Protein AF-J3P280-F1 (afdb_monomer_lite)

Foldseek 3Di:
DDDDDDDDDDDDDDDDDDDDDDPDDDDDDDDDDPPDDPPDVPVLVVLVPPDPDDPDDDDDDDDDDDDDDDDDDDDPPPPPPPDPPPQPPVFAQQVVFWDDWFQDCDPPPSHASQKTWTFGQAPPDRTDIEIDGQQCQWADDQQEIGRNHHDNVSFWHDWDQPPSFKIWTWGAGPVRDTDIYIDGNRRAWHDDRNYIDGD

Radius of gyration: 27.68 Å; chains: 1; bounding box: 97×46×65 Å

pLDDT: mean 72.49, std 23.25, range [33.44, 98.31]

Secondary structure (DSSP, 8-state):
--------------------------PPPPPPPP------TTTTSGGG-----------------PPP-----------PPPP-----TT--BGGGTEEEEEEE--STT--SS-EEEEEE--SSSS-EEEEEEGGGT-EEETTEEETT---GGGTEEEEEEETTTEEEEEEE-TTS-EEEEEEEGGGTEEEETTEEEE-

InterPro domains:
  IPR011058 Cyanovirin-N [PF08881] (97-197)
  IPR011058 Cyanovirin-N [SM01111] (93-198)
  IPR036673 Cyanovirin-N superfamily [G3DSA:2.30.60.10] (91-199)
  IPR036673 Cyanovirin-N superfamily [SSF51322] (93-197)

Organism: Gaeumannomyces tritici (strain R3-111a-1) (NCBI:txid644352)

Structure (mmCIF, N/CA/C/O backbone):
data_AF-J3P280-F1
#
_entry.id   AF-J3P280-F1
#
loop_
_atom_site.group_PDB
_atom_site.id
_atom_site.type_symbol
_atom_site.label_atom_id
_atom_site.label_alt_id
_atom_site.label_comp_id
_atom_site.label_asym_id
_atom_site.label_entity_id
_atom_site.label_seq_id
_atom_site.pdbx_PDB_ins_code
_atom_site.Cartn_x
_atom_site.Cartn_y
_atom_site.Cartn_z
_atom_site.occupancy
_atom_site.B_iso_or_equiv
_atom_site.auth_seq_id
_atom_site.auth_comp_id
_atom_site.auth_asym_id
_atom_site.auth_atom_id
_atom_site.pdbx_PDB_model_num
ATOM 1 N N . MET A 1 1 ? 50.819 -27.420 -31.777 1.00 47.22 1 MET A N 1
ATOM 2 C CA . MET A 1 1 ? 51.621 -27.932 -30.645 1.00 47.22 1 MET A CA 1
ATOM 3 C C . MET A 1 1 ? 52.292 -26.769 -29.927 1.00 47.22 1 MET A C 1
ATOM 5 O O . MET A 1 1 ? 53.358 -26.365 -30.358 1.00 47.22 1 MET A O 1
ATOM 9 N N . THR A 1 2 ? 51.684 -26.217 -28.875 1.00 49.69 2 THR A N 1
ATOM 10 C CA . THR A 1 2 ? 52.387 -25.743 -27.660 1.00 49.69 2 THR A CA 1
ATOM 11 C C . THR A 1 2 ? 51.339 -25.322 -26.637 1.00 49.69 2 THR A C 1
ATOM 13 O O . THR A 1 2 ? 50.515 -24.451 -26.888 1.00 49.69 2 THR A O 1
ATOM 16 N N . ALA A 1 3 ? 51.336 -26.026 -25.511 1.00 49.53 3 ALA A N 1
ATOM 17 C CA . ALA A 1 3 ? 50.497 -25.769 -24.357 1.00 49.53 3 ALA A CA 1
ATOM 18 C C . ALA A 1 3 ? 51.265 -24.873 -23.383 1.00 49.53 3 ALA A C 1
ATOM 20 O O . ALA A 1 3 ? 52.438 -25.139 -23.132 1.00 49.53 3 ALA A O 1
ATOM 21 N N . LEU A 1 4 ? 50.602 -23.887 -22.779 1.00 50.69 4 LEU A N 1
ATOM 22 C CA . LEU A 1 4 ? 51.084 -23.264 -21.549 1.00 50.69 4 LEU A CA 1
ATOM 23 C C . LEU A 1 4 ? 49.969 -23.341 -20.500 1.00 50.69 4 LEU A C 1
ATOM 25 O O . LEU A 1 4 ? 48.995 -22.594 -20.532 1.00 50.69 4 LEU A O 1
ATOM 29 N N . LYS A 1 5 ? 50.107 -24.313 -19.594 1.00 53.09 5 LYS A N 1
ATOM 30 C CA . LYS A 1 5 ? 49.377 -24.388 -18.326 1.00 53.09 5 LYS A CA 1
ATOM 31 C C . LYS A 1 5 ? 50.039 -23.409 -17.358 1.00 53.09 5 LYS A C 1
ATOM 33 O O . LYS A 1 5 ? 51.218 -23.575 -17.061 1.00 53.09 5 LYS A O 1
ATOM 38 N N . ALA A 1 6 ? 49.286 -22.445 -16.841 1.00 58.88 6 ALA A N 1
ATOM 39 C CA . ALA A 1 6 ? 49.696 -21.652 -15.689 1.00 58.88 6 ALA A CA 1
ATOM 40 C C . ALA A 1 6 ? 48.893 -22.108 -14.466 1.00 58.88 6 ALA A C 1
ATOM 42 O O . ALA A 1 6 ? 47.711 -21.814 -14.314 1.00 58.88 6 ALA A O 1
ATOM 43 N N . THR A 1 7 ? 49.562 -22.892 -13.631 1.00 52.72 7 THR A N 1
ATOM 44 C CA . THR A 1 7 ? 49.144 -23.310 -12.296 1.00 52.72 7 THR A CA 1
ATOM 45 C C . THR A 1 7 ? 49.508 -22.185 -11.327 1.00 52.72 7 THR A C 1
ATOM 47 O O . THR A 1 7 ? 50.684 -21.840 -11.238 1.00 52.72 7 THR A O 1
ATOM 50 N N . VAL A 1 8 ? 48.554 -21.630 -10.576 1.00 54.50 8 VAL A N 1
ATOM 51 C CA . VAL A 1 8 ? 48.863 -20.772 -9.418 1.00 54.50 8 VAL A CA 1
ATOM 52 C C . VAL A 1 8 ? 48.293 -21.429 -8.170 1.00 54.50 8 VAL A C 1
ATOM 54 O O . VAL A 1 8 ? 47.111 -21.753 -8.092 1.00 54.50 8 VAL A O 1
ATOM 57 N N . HIS A 1 9 ? 49.215 -21.704 -7.254 1.00 45.88 9 HIS A N 1
ATOM 58 C CA . HIS A 1 9 ? 49.031 -22.393 -5.988 1.00 45.88 9 HIS A CA 1
ATOM 59 C C . HIS A 1 9 ? 48.321 -21.525 -4.944 1.00 45.88 9 HIS A C 1
ATOM 61 O O . HIS A 1 9 ? 48.397 -20.300 -4.950 1.00 45.88 9 HIS A O 1
ATOM 67 N N . ALA A 1 10 ? 47.670 -22.240 -4.030 1.00 53.41 10 ALA A N 1
ATOM 68 C CA . ALA A 1 10 ? 46.956 -21.781 -2.853 1.00 53.41 10 ALA A CA 1
ATOM 69 C C . ALA A 1 10 ? 47.816 -20.996 -1.850 1.00 53.41 10 ALA A C 1
ATOM 71 O O . ALA A 1 10 ? 48.980 -21.328 -1.647 1.00 53.41 10 ALA A O 1
ATOM 72 N N . LEU A 1 11 ? 47.178 -20.079 -1.113 1.00 44.56 11 LEU A N 1
ATOM 73 C CA . LEU A 1 11 ? 47.394 -19.915 0.329 1.00 44.56 11 LEU A CA 1
ATOM 74 C C . LEU A 1 11 ? 46.236 -19.093 0.925 1.00 44.56 11 LEU A C 1
ATOM 76 O O . LEU A 1 11 ? 46.185 -17.878 0.769 1.00 44.56 11 LEU A O 1
ATOM 80 N N . ALA A 1 12 ? 45.290 -19.749 1.598 1.00 53.34 12 ALA A N 1
ATOM 81 C CA . ALA A 1 12 ? 44.308 -19.076 2.447 1.00 53.34 12 ALA A CA 1
ATOM 82 C C . ALA A 1 12 ? 44.566 -19.509 3.893 1.00 53.34 12 ALA A C 1
ATOM 84 O O . ALA A 1 12 ? 44.264 -20.633 4.289 1.00 53.34 12 ALA A O 1
ATOM 85 N N . LEU A 1 13 ? 45.206 -18.620 4.650 1.00 54.75 13 LEU A N 1
ATOM 86 C CA . LEU A 1 13 ? 45.506 -18.789 6.065 1.00 54.75 13 LEU A CA 1
ATOM 87 C C . LEU A 1 13 ? 44.234 -18.460 6.865 1.00 54.75 13 LEU A C 1
ATOM 89 O O . LEU A 1 13 ? 43.822 -17.304 6.931 1.00 54.75 13 LEU A O 1
ATOM 93 N N . ALA A 1 14 ? 43.591 -19.470 7.450 1.00 51.25 14 ALA A N 1
ATOM 94 C CA . ALA A 1 14 ? 42.470 -19.276 8.365 1.00 51.25 14 ALA A CA 1
ATOM 95 C C . ALA A 1 14 ? 43.005 -19.051 9.788 1.00 51.25 14 ALA A C 1
ATOM 97 O O . ALA A 1 14 ? 43.441 -19.988 10.455 1.00 51.25 14 ALA A O 1
ATOM 98 N N . LEU A 1 15 ? 42.982 -17.802 10.254 1.00 55.19 15 LEU A N 1
ATOM 99 C CA . LEU A 1 15 ? 43.191 -17.455 11.661 1.00 55.19 15 LEU A CA 1
ATOM 100 C C . LEU A 1 15 ? 41.849 -17.567 12.391 1.00 55.19 15 LEU A C 1
ATOM 102 O O . LEU A 1 15 ? 41.013 -16.669 12.320 1.00 55.19 15 LEU A O 1
ATOM 106 N N . ALA A 1 16 ? 41.640 -18.685 13.083 1.00 49.78 16 ALA A N 1
ATOM 107 C CA . ALA A 1 16 ? 40.563 -18.835 14.051 1.00 49.78 16 ALA A CA 1
ATOM 108 C C . ALA A 1 16 ? 41.002 -18.202 15.379 1.00 49.78 16 ALA A C 1
ATOM 110 O O . ALA A 1 16 ? 41.727 -18.816 16.161 1.00 49.78 16 ALA A O 1
ATOM 111 N N . THR A 1 17 ? 40.589 -16.962 15.631 1.00 59.38 17 THR A N 1
ATOM 112 C CA . THR A 1 17 ? 40.714 -16.335 16.949 1.00 59.38 17 THR A CA 1
ATOM 113 C C . THR A 1 17 ? 39.460 -16.641 17.766 1.00 59.38 17 THR A C 1
ATOM 115 O O . THR A 1 17 ? 38.358 -16.183 17.476 1.00 59.38 17 THR A O 1
ATOM 118 N N . THR A 1 18 ? 39.624 -17.459 18.801 1.00 59.88 18 THR A N 1
ATOM 119 C CA . THR A 1 18 ? 38.599 -17.715 19.816 1.00 59.88 18 THR A CA 1
ATOM 120 C C . THR A 1 18 ? 38.477 -16.493 20.724 1.00 59.88 18 THR A C 1
ATOM 122 O O . THR A 1 18 ? 39.377 -16.218 21.519 1.00 59.88 18 THR A O 1
ATOM 125 N N . ILE A 1 19 ? 37.377 -15.752 20.603 1.00 67.38 19 ILE A N 1
ATOM 126 C CA . ILE A 1 19 ? 37.033 -14.646 21.504 1.00 67.38 19 ILE A CA 1
ATOM 127 C C . ILE A 1 19 ? 36.281 -15.231 22.713 1.00 67.38 19 ILE A C 1
ATOM 129 O O . ILE A 1 19 ? 35.286 -15.929 22.511 1.00 67.38 19 ILE A O 1
ATOM 133 N N . PRO A 1 20 ? 36.712 -14.974 23.961 1.00 55.25 20 PRO A N 1
ATOM 134 C CA . PRO A 1 20 ? 35.949 -15.362 25.141 1.00 55.25 20 PRO A CA 1
ATOM 135 C C . PRO A 1 20 ? 34.682 -14.502 25.268 1.00 55.25 20 PRO A C 1
ATOM 137 O O . PRO A 1 20 ? 34.747 -13.274 25.316 1.00 55.25 20 PRO A O 1
ATOM 140 N N . SER A 1 21 ? 33.525 -15.163 25.335 1.00 54.97 21 SER A N 1
ATOM 141 C CA . SER A 1 21 ? 32.229 -14.543 25.621 1.00 54.97 21 SER A CA 1
ATOM 142 C C . SER A 1 21 ? 32.221 -13.937 27.024 1.00 54.97 21 SER A C 1
ATOM 144 O O . SER A 1 21 ? 32.209 -14.658 28.021 1.00 54.97 21 SER A O 1
ATOM 146 N N . ALA A 1 22 ? 32.193 -12.608 27.106 1.00 54.25 22 ALA A N 1
ATOM 147 C CA . ALA A 1 22 ? 31.859 -11.899 28.331 1.00 54.25 22 ALA A CA 1
ATOM 148 C C . ALA A 1 22 ? 30.337 -11.936 28.533 1.00 54.25 22 ALA A C 1
ATOM 150 O O . ALA A 1 22 ? 29.575 -11.344 27.767 1.00 54.25 22 ALA A O 1
ATOM 151 N N . THR A 1 23 ? 29.891 -12.641 29.569 1.00 54.97 23 THR A N 1
ATOM 152 C CA . THR A 1 23 ? 28.495 -12.666 30.010 1.00 54.97 23 THR A CA 1
ATOM 153 C C . THR A 1 23 ? 28.159 -11.330 30.679 1.00 54.97 23 THR A C 1
ATOM 155 O O . THR A 1 23 ? 28.359 -11.151 31.878 1.00 54.97 23 THR A O 1
ATOM 158 N N . LEU A 1 24 ? 27.680 -10.362 29.897 1.00 53.75 24 LEU A N 1
ATOM 159 C CA . LEU A 1 24 ? 27.071 -9.135 30.410 1.00 53.75 24 LEU A CA 1
ATOM 160 C C . LEU A 1 24 ? 25.668 -9.464 30.935 1.00 53.75 24 LEU A C 1
ATOM 162 O O . LEU A 1 24 ? 24.766 -9.797 30.168 1.00 53.75 24 LEU A O 1
ATOM 166 N N . GLY A 1 25 ? 25.493 -9.384 32.254 1.00 51.09 25 GLY A N 1
ATOM 167 C CA . GLY A 1 25 ? 24.183 -9.430 32.894 1.00 51.09 25 GLY A CA 1
ATOM 168 C C . GLY A 1 25 ? 23.383 -8.180 32.536 1.00 51.09 25 GLY A C 1
ATOM 169 O O . GLY A 1 25 ? 23.630 -7.105 33.076 1.00 51.09 25 GLY A O 1
ATOM 170 N N . PHE A 1 26 ? 22.426 -8.319 31.621 1.00 47.28 26 PHE A N 1
ATOM 171 C CA . PHE A 1 26 ? 21.431 -7.287 31.357 1.00 47.28 26 PHE A CA 1
ATOM 172 C C . PHE A 1 26 ? 20.378 -7.316 32.466 1.00 47.28 26 PHE A C 1
ATOM 174 O O . PHE A 1 26 ? 19.620 -8.275 32.601 1.00 47.28 26 PHE A O 1
ATOM 181 N N . ALA A 1 27 ? 20.335 -6.250 33.265 1.00 55.97 27 ALA A N 1
ATOM 182 C CA . ALA A 1 27 ? 19.174 -5.945 34.085 1.00 55.97 27 ALA A CA 1
ATOM 183 C C . ALA A 1 27 ? 17.962 -5.736 33.163 1.00 55.97 27 ALA A C 1
ATOM 185 O O . ALA A 1 27 ? 18.058 -5.037 32.152 1.00 55.97 27 ALA A O 1
ATOM 186 N N . ALA A 1 28 ? 16.836 -6.363 33.503 1.00 58.38 28 ALA A N 1
ATOM 187 C CA . ALA A 1 28 ? 15.593 -6.228 32.758 1.00 58.38 28 ALA A CA 1
ATOM 188 C C . ALA A 1 28 ? 15.180 -4.743 32.677 1.00 58.38 28 ALA A C 1
ATOM 190 O O . ALA A 1 28 ? 15.187 -4.057 33.705 1.00 58.38 28 ALA A O 1
ATOM 191 N N . PRO A 1 29 ? 14.818 -4.224 31.490 1.00 54.22 29 PRO A N 1
ATOM 192 C CA . PRO A 1 29 ? 14.277 -2.880 31.381 1.00 54.22 29 PRO A CA 1
ATOM 193 C C . PRO A 1 29 ? 12.977 -2.798 32.188 1.00 54.22 29 PRO A C 1
ATOM 195 O O . PRO A 1 29 ? 12.099 -3.653 32.064 1.00 54.22 29 PRO A O 1
ATOM 198 N N . LYS A 1 30 ? 12.862 -1.762 33.027 1.00 58.38 30 LYS A N 1
ATOM 199 C CA . LYS A 1 30 ? 11.589 -1.366 33.637 1.00 58.38 30 LYS A CA 1
ATOM 200 C C . LYS A 1 30 ? 10.560 -1.226 32.512 1.00 58.38 30 LYS A C 1
ATOM 202 O O . LYS A 1 30 ? 10.819 -0.526 31.534 1.00 58.38 30 LYS A O 1
ATOM 207 N N . GLY A 1 31 ? 9.437 -1.929 32.646 1.00 60.22 31 GLY A N 1
ATOM 208 C CA . GLY A 1 31 ? 8.339 -1.855 31.689 1.00 60.22 31 GLY A CA 1
ATOM 209 C C . GLY A 1 31 ? 7.848 -0.412 31.522 1.00 60.22 31 GLY A C 1
ATOM 210 O O . GLY A 1 31 ? 7.981 0.380 32.459 1.00 60.22 31 GLY A O 1
ATOM 211 N N . PRO A 1 32 ? 7.314 -0.058 30.341 1.00 58.38 32 PRO A N 1
ATOM 212 C CA . PRO A 1 32 ? 6.735 1.258 30.117 1.00 58.38 32 PRO A CA 1
ATOM 213 C C . PRO A 1 32 ? 5.624 1.499 31.140 1.00 58.38 32 PRO A C 1
ATOM 215 O O . PRO A 1 32 ? 4.766 0.638 31.350 1.00 58.38 32 PRO A O 1
ATOM 218 N N . GLU A 1 33 ? 5.665 2.658 31.795 1.00 59.53 33 GLU A N 1
ATOM 219 C CA . GLU A 1 33 ? 4.564 3.089 32.646 1.00 59.53 33 GLU A CA 1
ATOM 220 C C . GLU A 1 33 ? 3.283 3.199 31.805 1.00 59.53 33 GLU A C 1
ATOM 222 O O . GLU A 1 33 ? 3.354 3.556 30.622 1.00 59.53 33 GLU A O 1
ATOM 227 N N . PRO A 1 34 ? 2.118 2.841 32.374 1.00 54.69 34 PRO A N 1
ATOM 228 C CA . PRO A 1 34 ? 0.851 2.922 31.669 1.00 54.69 34 PRO A CA 1
ATOM 229 C C . PRO A 1 34 ? 0.654 4.349 31.161 1.00 54.69 34 PRO A C 1
ATOM 231 O O . PRO A 1 34 ? 0.621 5.299 31.939 1.00 54.69 34 PRO A O 1
ATOM 234 N N . ILE A 1 35 ? 0.541 4.485 29.840 1.00 49.03 35 ILE A N 1
ATOM 235 C CA . ILE A 1 35 ? 0.180 5.744 29.199 1.00 49.03 35 ILE A CA 1
ATOM 236 C C . ILE A 1 35 ? -1.230 6.067 29.677 1.00 49.03 35 ILE A C 1
ATOM 238 O O . ILE A 1 35 ? -2.206 5.437 29.266 1.00 49.03 35 ILE A O 1
ATOM 242 N N . GLU A 1 36 ? -1.314 7.020 30.597 1.00 45.66 36 GLU A N 1
ATOM 243 C CA . GLU A 1 36 ? -2.565 7.588 31.049 1.00 45.66 36 GLU A CA 1
ATOM 244 C C . GLU A 1 36 ? -3.284 8.150 29.818 1.00 45.66 36 GLU A C 1
ATOM 246 O O . GLU A 1 36 ? -2.776 8.993 29.076 1.00 45.66 36 GLU A O 1
ATOM 251 N N . SER A 1 37 ? -4.439 7.556 29.541 1.00 50.03 37 SER A N 1
ATOM 252 C CA . SER A 1 37 ? -5.273 7.800 28.376 1.00 50.03 37 SER A CA 1
ATOM 253 C C . SER A 1 37 ? -5.689 9.275 28.306 1.00 50.03 37 SER A C 1
ATOM 255 O O . SER A 1 37 ? -6.716 9.669 28.855 1.00 50.03 37 SER A O 1
ATOM 257 N N . LEU A 1 38 ? -4.937 10.083 27.554 1.00 44.09 38 LEU A N 1
ATOM 258 C CA . LEU A 1 38 ? -5.300 11.443 27.131 1.00 44.09 38 LEU A CA 1
ATOM 259 C C . LEU A 1 38 ? -6.378 11.438 26.024 1.00 44.09 38 LEU A C 1
ATOM 261 O O . LEU A 1 38 ? -6.357 12.258 25.104 1.00 44.09 38 LEU A O 1
ATOM 265 N N . LEU A 1 39 ? -7.344 10.519 26.103 1.00 43.59 39 LEU A N 1
ATOM 266 C CA . LEU A 1 39 ? -8.571 10.573 25.313 1.00 43.59 39 LEU A CA 1
ATOM 267 C C . LEU A 1 39 ? -9.427 11.726 25.846 1.00 43.59 39 LEU A C 1
ATOM 269 O O . LEU A 1 39 ? -10.254 11.564 26.741 1.00 43.59 39 LEU A O 1
ATOM 273 N N . ARG A 1 40 ? -9.214 12.917 25.280 1.00 48.16 40 ARG A N 1
ATOM 274 C CA . ARG A 1 40 ? -10.194 14.000 25.357 1.00 48.16 40 ARG A CA 1
ATOM 275 C C . ARG A 1 40 ? -11.497 13.516 24.695 1.00 48.16 40 ARG A C 1
ATOM 277 O O . ARG A 1 40 ? -11.452 13.103 23.536 1.00 48.16 40 ARG A O 1
ATOM 284 N N . PRO A 1 41 ? -12.653 13.599 25.373 1.00 44.16 41 PRO A N 1
ATOM 285 C CA . PRO A 1 41 ? -13.938 13.121 24.852 1.00 44.16 41 PRO A CA 1
ATOM 286 C C . PRO A 1 41 ? -14.506 13.921 23.661 1.00 44.16 41 PRO A C 1
ATOM 288 O O . PRO A 1 41 ? -15.593 13.611 23.186 1.00 44.16 41 PRO A O 1
ATOM 291 N N . GLU A 1 42 ? -13.789 14.910 23.122 1.00 43.25 42 GLU A N 1
ATOM 292 C CA . GLU A 1 42 ? -14.278 15.739 22.009 1.00 43.25 42 GLU A CA 1
ATOM 293 C C . GLU A 1 42 ? -14.096 15.096 20.620 1.00 43.25 42 GLU A C 1
ATOM 295 O O . GLU A 1 42 ? -14.790 15.475 19.681 1.00 43.25 42 GLU A O 1
ATOM 300 N N . ALA A 1 43 ? -13.245 14.071 20.470 1.00 43.03 43 ALA A N 1
ATOM 301 C CA . ALA A 1 43 ? -13.018 13.422 19.169 1.00 43.03 43 ALA A CA 1
ATOM 302 C C . ALA A 1 43 ? -14.138 12.443 18.746 1.00 43.03 43 ALA A C 1
ATOM 304 O O . ALA A 1 43 ? -14.260 12.120 17.568 1.00 43.03 43 ALA A O 1
ATOM 305 N N . ALA A 1 44 ? -14.985 11.990 19.678 1.00 44.44 44 ALA A N 1
ATOM 306 C CA . ALA A 1 44 ? -16.067 11.043 19.384 1.00 44.44 44 ALA A CA 1
ATOM 307 C C . ALA A 1 44 ? -17.328 11.708 18.793 1.00 44.44 44 ALA A C 1
ATOM 309 O O . ALA A 1 44 ? -18.194 11.017 18.257 1.00 44.44 44 ALA A O 1
ATOM 310 N N . ALA A 1 45 ? -17.445 13.039 18.869 1.00 41.56 45 ALA A N 1
ATOM 311 C CA . ALA A 1 45 ? -18.613 13.761 18.362 1.00 41.56 45 ALA A CA 1
ATOM 312 C C . ALA A 1 45 ? -18.530 14.066 16.852 1.00 41.56 45 ALA A C 1
ATOM 314 O O . ALA A 1 45 ? -19.564 14.132 16.195 1.00 41.56 45 ALA A O 1
ATOM 315 N N . ALA A 1 46 ? -17.326 14.169 16.276 1.00 41.25 46 ALA A N 1
ATOM 316 C CA . ALA A 1 46 ? -17.146 14.543 14.867 1.00 41.25 46 ALA A CA 1
ATOM 317 C C . ALA A 1 46 ? -17.377 13.388 13.869 1.00 41.25 46 ALA A C 1
ATOM 319 O O . ALA A 1 46 ? -17.678 13.630 12.704 1.00 41.25 46 ALA A O 1
ATOM 320 N N . ALA A 1 47 ? -17.309 12.125 14.308 1.00 42.97 47 ALA A N 1
ATOM 321 C CA . ALA A 1 47 ? -17.529 10.966 13.433 1.00 42.97 47 ALA A CA 1
ATOM 322 C C . ALA A 1 47 ? -19.014 10.708 13.099 1.00 42.97 47 ALA A C 1
ATOM 324 O O . ALA A 1 47 ? -19.320 9.860 12.264 1.00 42.97 47 ALA A O 1
ATOM 325 N N . ARG A 1 48 ? -19.953 11.425 13.735 1.00 42.38 48 ARG A N 1
ATOM 326 C CA . ARG A 1 48 ? -21.396 11.312 13.447 1.00 42.38 48 ARG A CA 1
ATOM 327 C C . ARG A 1 48 ? -21.912 12.335 12.432 1.00 42.38 48 ARG A C 1
ATOM 329 O O . ARG A 1 48 ? -23.058 12.217 12.015 1.00 42.38 48 ARG A O 1
ATOM 336 N N . GLU A 1 49 ? -21.075 13.277 12.003 1.00 36.06 49 GLU A N 1
ATOM 337 C CA . GLU A 1 49 ? -21.434 14.350 11.062 1.00 36.06 49 GLU A CA 1
ATOM 338 C C . GLU A 1 49 ? -20.634 14.307 9.748 1.00 36.06 49 GLU A C 1
ATOM 340 O O . GLU A 1 49 ? -20.581 15.292 9.016 1.00 36.06 49 GLU A O 1
ATOM 345 N N . TYR A 1 50 ? -20.053 13.160 9.377 1.00 36.69 50 TYR A N 1
ATOM 346 C CA . TYR A 1 50 ? -19.632 12.966 7.987 1.00 36.69 50 TYR A CA 1
ATOM 347 C C . TYR A 1 50 ? -20.857 12.618 7.135 1.00 36.69 50 TYR A C 1
ATOM 349 O O . TYR A 1 50 ? -21.187 11.455 6.900 1.00 36.69 50 TYR A O 1
ATOM 357 N N . HIS A 1 51 ? -21.576 13.656 6.710 1.00 37.88 51 HIS A N 1
ATOM 358 C CA . HIS A 1 51 ? -22.510 13.552 5.601 1.00 37.88 51 HIS A CA 1
ATOM 359 C C . HIS A 1 51 ? -21.707 13.586 4.296 1.00 37.88 51 HIS A C 1
ATOM 361 O O . HIS A 1 51 ? -21.109 14.623 3.998 1.00 37.88 51 HIS A O 1
ATOM 367 N N . PRO A 1 52 ? -21.673 12.497 3.504 1.00 40.44 52 PRO A N 1
ATOM 368 C CA . PRO A 1 52 ? -21.138 12.578 2.154 1.00 40.44 52 PRO A CA 1
ATOM 369 C C . PRO A 1 52 ? -21.930 13.652 1.408 1.00 40.44 52 PRO A C 1
ATOM 371 O O . PRO A 1 52 ? -23.161 13.677 1.480 1.00 40.44 52 PRO A O 1
ATOM 374 N N . GLY A 1 53 ? -21.210 14.566 0.754 1.00 33.44 53 GLY A N 1
ATOM 375 C CA . GLY A 1 53 ? -21.776 15.649 -0.038 1.00 33.44 53 GLY A CA 1
ATOM 376 C C . GLY A 1 53 ? -22.843 15.110 -0.981 1.00 33.44 53 GLY A C 1
ATOM 377 O O . GLY A 1 53 ? -22.553 14.453 -1.975 1.00 33.44 53 GLY A O 1
ATOM 378 N N . HIS A 1 54 ? -24.093 15.360 -0.612 1.00 35.91 54 HIS A N 1
ATOM 379 C CA . HIS A 1 54 ? -25.265 15.041 -1.397 1.00 35.91 54 HIS A CA 1
ATOM 380 C C . HIS A 1 54 ? -25.400 16.154 -2.437 1.00 35.91 54 HIS A C 1
ATOM 382 O O . HIS A 1 54 ? -25.826 17.266 -2.115 1.00 35.91 54 HIS A O 1
ATOM 388 N N . ASP A 1 55 ? -25.024 15.868 -3.682 1.00 42.03 55 ASP A N 1
ATOM 389 C CA . ASP A 1 55 ? -25.362 16.736 -4.802 1.00 42.03 55 ASP A CA 1
ATOM 390 C C . ASP A 1 55 ? -26.890 16.797 -4.938 1.00 42.03 55 ASP A C 1
ATOM 392 O O . ASP A 1 55 ? -27.576 15.843 -5.315 1.00 42.03 55 ASP A O 1
ATOM 396 N N . ASN A 1 56 ? -27.433 17.954 -4.569 1.00 39.78 56 ASN A N 1
ATOM 397 C CA . ASN A 1 56 ? -28.839 18.295 -4.685 1.00 39.78 56 ASN A CA 1
ATOM 398 C C . ASN A 1 56 ? -29.166 18.676 -6.132 1.00 39.78 56 ASN A C 1
ATOM 400 O O . ASN A 1 56 ? -28.916 19.805 -6.565 1.00 39.78 56 ASN A O 1
ATOM 404 N N . ARG A 1 57 ? -29.844 17.785 -6.861 1.00 43.62 57 ARG A N 1
ATOM 405 C CA . ARG A 1 57 ? -30.739 18.216 -7.942 1.00 43.62 57 ARG A CA 1
ATOM 406 C C . ARG A 1 57 ? -31.893 17.230 -8.139 1.00 43.62 57 ARG A C 1
ATOM 408 O O . ARG A 1 57 ? -31.743 16.212 -8.799 1.00 43.62 57 ARG A O 1
ATOM 415 N N . GLY A 1 58 ? -33.064 17.576 -7.599 1.00 38.84 58 GLY A N 1
ATOM 416 C CA . GLY A 1 58 ? -34.332 16.934 -7.963 1.00 38.84 58 GLY A CA 1
ATOM 417 C C . GLY A 1 58 ? -35.268 16.682 -6.787 1.00 38.84 58 GLY A C 1
ATOM 418 O O . GLY A 1 58 ? -35.344 15.575 -6.274 1.00 38.84 58 GLY A O 1
ATOM 419 N N . ALA A 1 59 ? -36.008 17.711 -6.381 1.00 46.78 59 ALA A N 1
ATOM 420 C CA . ALA A 1 59 ? -37.111 17.588 -5.439 1.00 46.78 59 ALA A CA 1
ATOM 421 C C . ALA A 1 59 ? -38.238 16.706 -6.003 1.00 46.78 59 ALA A C 1
ATOM 423 O O . ALA A 1 59 ? -38.696 16.961 -7.119 1.00 46.78 59 ALA A O 1
ATOM 424 N N . ARG A 1 60 ? -38.747 15.757 -5.201 1.00 42.00 60 ARG A N 1
ATOM 425 C CA . ARG A 1 60 ? -40.175 15.399 -5.168 1.00 42.00 60 ARG A CA 1
ATOM 426 C C . ARG A 1 60 ? -40.557 14.536 -3.955 1.00 42.00 60 ARG A C 1
ATOM 428 O O . ARG A 1 60 ? -39.992 13.479 -3.726 1.00 42.00 60 ARG A O 1
ATOM 435 N N . GLU A 1 61 ? -41.562 15.057 -3.250 1.00 42.38 61 GLU A N 1
ATOM 436 C CA . GLU A 1 61 ? -42.633 14.388 -2.494 1.00 42.38 61 GL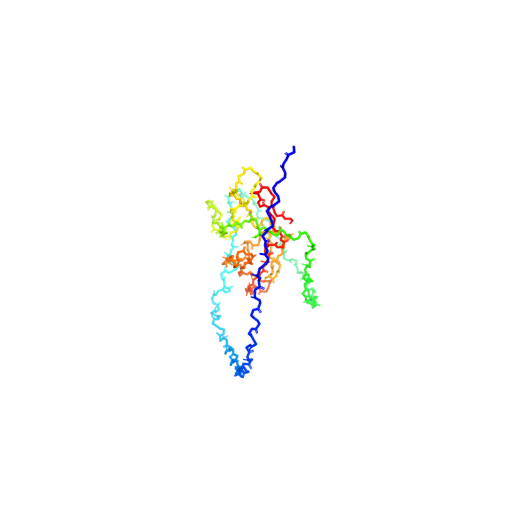U A CA 1
ATOM 437 C C . GLU A 1 61 ? -42.281 13.496 -1.289 1.00 42.38 61 GLU A C 1
ATOM 439 O O . GLU A 1 61 ? -41.926 12.325 -1.377 1.00 42.38 61 GLU A O 1
ATOM 444 N N . ALA A 1 62 ? -42.516 14.087 -0.114 1.00 47.88 62 ALA A N 1
ATOM 445 C CA . ALA A 1 62 ? -42.568 13.435 1.181 1.00 47.88 62 ALA A CA 1
ATOM 446 C C . ALA A 1 62 ? -43.717 12.416 1.251 1.00 47.88 62 ALA A C 1
ATOM 448 O O . ALA A 1 62 ? -44.885 12.774 1.103 1.00 47.88 62 ALA A O 1
ATOM 449 N N . THR A 1 63 ? -43.383 11.165 1.576 1.00 44.59 63 THR A N 1
ATOM 450 C CA . THR A 1 63 ? -44.353 10.167 2.041 1.00 44.59 63 THR A CA 1
ATOM 451 C C . THR A 1 63 ? -43.974 9.745 3.457 1.00 44.59 63 THR A C 1
ATOM 453 O O . THR A 1 63 ? -42.941 9.122 3.693 1.00 44.59 63 THR A O 1
ATOM 456 N N . THR A 1 64 ? -44.806 10.128 4.420 1.00 50.72 64 THR A N 1
ATOM 457 C CA . THR A 1 64 ? -44.696 9.794 5.840 1.00 50.72 64 THR A CA 1
ATOM 458 C C . THR A 1 64 ? -44.954 8.303 6.064 1.00 50.72 64 THR A C 1
ATOM 460 O O . THR A 1 64 ? -46.092 7.843 6.007 1.00 50.72 64 THR A O 1
ATOM 463 N N . SER A 1 65 ? -43.899 7.538 6.356 1.00 44.19 65 SER A N 1
ATOM 464 C CA . SER A 1 65 ? -44.006 6.132 6.772 1.00 44.19 65 SER A CA 1
ATOM 465 C C . SER A 1 65 ? -43.586 5.959 8.232 1.00 44.19 65 SER A C 1
ATOM 467 O O . SER A 1 65 ? -42.570 6.485 8.679 1.00 44.19 65 SER A O 1
ATOM 469 N N . ARG A 1 66 ? -44.439 5.251 8.980 1.00 49.38 66 ARG A N 1
ATOM 470 C CA . ARG A 1 66 ? -44.353 4.963 10.421 1.00 49.38 66 ARG A CA 1
ATOM 471 C C . ARG A 1 66 ? -43.107 4.137 10.789 1.00 49.38 66 ARG A C 1
ATOM 473 O O . ARG A 1 66 ? -42.678 3.315 9.983 1.00 49.38 66 ARG A O 1
ATOM 480 N N . PRO A 1 67 ? -42.588 4.267 12.025 1.00 43.84 67 PRO A N 1
ATOM 481 C CA . PRO A 1 67 ? -41.460 3.467 12.489 1.00 43.84 67 PRO A CA 1
ATOM 482 C C . PRO A 1 67 ? -41.871 2.007 12.731 1.00 43.84 67 PRO A C 1
ATOM 484 O O . PRO A 1 67 ? -42.793 1.723 13.498 1.00 43.84 67 PRO A O 1
ATOM 487 N N . VAL A 1 68 ? -41.164 1.081 12.084 1.00 46.81 68 VAL A N 1
ATOM 488 C CA . VAL A 1 68 ? -41.209 -0.356 12.378 1.00 46.81 68 VAL A CA 1
ATOM 489 C C . VAL A 1 68 ? -40.221 -0.627 13.510 1.00 46.81 68 VAL A C 1
ATOM 491 O O . VAL A 1 68 ? -39.024 -0.394 13.368 1.00 46.81 68 VAL A O 1
ATOM 494 N N . ILE A 1 69 ? -40.731 -1.094 14.649 1.00 43.59 69 ILE A N 1
ATOM 495 C CA . ILE A 1 69 ? -39.926 -1.523 15.795 1.00 43.59 69 ILE A CA 1
ATOM 496 C C . ILE A 1 69 ? -39.276 -2.862 15.424 1.00 43.59 69 ILE A C 1
ATOM 498 O O . ILE A 1 69 ? -39.947 -3.893 15.394 1.00 43.59 69 ILE A O 1
ATOM 502 N N . ALA A 1 70 ? -37.980 -2.846 15.111 1.00 43.41 70 ALA A N 1
ATOM 503 C CA . ALA A 1 70 ? -37.194 -4.058 14.915 1.00 43.41 70 ALA A CA 1
ATOM 504 C C . ALA A 1 70 ? -36.679 -4.561 16.272 1.00 43.41 70 ALA A C 1
ATOM 506 O O . ALA A 1 70 ? -35.923 -3.880 16.966 1.00 43.41 70 ALA A O 1
ATOM 507 N N . HIS A 1 71 ? -37.099 -5.767 16.655 1.00 41.22 71 HIS A N 1
ATOM 508 C CA . HIS A 1 71 ? -36.534 -6.495 17.785 1.00 41.22 71 HIS A CA 1
ATOM 509 C C . HIS A 1 71 ? -35.085 -6.889 17.462 1.00 41.22 71 HIS A C 1
ATOM 511 O O . HIS A 1 71 ? -34.844 -7.798 16.672 1.00 41.22 71 HIS A O 1
ATOM 517 N N . HIS A 1 72 ? -34.117 -6.209 18.078 1.00 37.59 72 HIS A N 1
ATOM 518 C CA . HIS A 1 72 ? -32.712 -6.602 18.022 1.00 37.59 72 HIS A CA 1
ATOM 519 C C . HIS A 1 72 ? -32.475 -7.807 18.936 1.00 37.59 72 HIS A C 1
ATOM 521 O O . HIS A 1 72 ? -32.422 -7.685 20.159 1.00 37.59 72 HIS A O 1
ATOM 527 N N . THR A 1 73 ? -32.337 -8.987 18.336 1.00 47.38 73 THR A N 1
ATOM 528 C CA . THR A 1 73 ? -31.790 -10.165 19.009 1.00 47.38 73 THR A CA 1
ATOM 529 C C . THR A 1 73 ? -30.284 -9.963 19.162 1.00 47.38 73 THR A C 1
ATOM 531 O O . THR A 1 73 ? -29.551 -9.931 18.175 1.00 47.38 73 THR A O 1
ATOM 534 N N . ILE A 1 74 ? -29.829 -9.781 20.401 1.00 45.19 74 ILE A N 1
ATOM 535 C CA . ILE A 1 74 ? -28.408 -9.713 20.749 1.00 45.19 74 ILE A CA 1
ATOM 536 C C . ILE A 1 74 ? -27.857 -11.135 20.630 1.00 45.19 74 ILE A C 1
ATOM 538 O O . ILE A 1 74 ? -28.131 -11.986 21.472 1.00 45.19 74 ILE A O 1
ATOM 542 N N . VAL A 1 75 ? -27.138 -11.407 19.544 1.00 45.78 75 VAL A N 1
ATOM 543 C CA . VAL A 1 75 ? -26.355 -12.635 19.401 1.00 45.78 75 VAL A CA 1
ATOM 544 C C . VAL A 1 75 ? -24.966 -12.330 19.949 1.00 45.78 75 VAL A C 1
ATOM 546 O O . VAL A 1 75 ? -24.216 -11.570 19.339 1.00 45.78 75 VAL A O 1
ATOM 549 N N . ASP A 1 76 ? -24.650 -12.901 21.112 1.00 47.25 76 ASP A N 1
ATOM 550 C CA . ASP A 1 76 ? -23.304 -12.925 21.690 1.00 47.25 76 ASP A CA 1
ATOM 551 C C . ASP A 1 76 ? -22.384 -13.725 20.755 1.00 47.25 76 ASP A C 1
ATOM 553 O O . ASP A 1 76 ? -22.234 -14.944 20.860 1.00 47.25 76 ASP A O 1
ATOM 557 N N . MET A 1 77 ? -21.800 -13.043 19.772 1.00 42.72 77 MET A N 1
ATOM 558 C CA . MET A 1 77 ? -20.717 -13.598 18.975 1.00 42.72 77 MET A CA 1
ATOM 559 C C . MET A 1 77 ? -19.411 -13.271 19.684 1.00 42.72 77 MET A C 1
ATOM 561 O O . MET A 1 77 ? -18.864 -12.178 19.540 1.00 42.72 77 MET A O 1
ATOM 565 N N . ALA A 1 78 ? -18.906 -14.240 20.448 1.00 46.28 78 ALA A N 1
ATOM 566 C CA . ALA A 1 78 ? -17.508 -14.276 20.842 1.00 46.28 78 ALA A CA 1
ATOM 567 C C . ALA A 1 78 ? -16.661 -14.180 19.563 1.00 46.28 78 ALA A C 1
ATOM 569 O O . ALA A 1 78 ? -16.575 -15.126 18.778 1.00 46.28 78 ALA A O 1
ATOM 570 N N . THR A 1 79 ? -16.103 -12.996 19.322 1.00 45.91 79 THR A N 1
ATOM 571 C CA . THR A 1 79 ? -15.299 -12.647 18.154 1.00 45.91 79 THR A CA 1
ATOM 572 C C . THR A 1 79 ? -13.971 -13.387 18.225 1.00 45.91 79 THR A C 1
ATOM 574 O O . THR A 1 79 ? -12.942 -12.859 18.647 1.00 45.91 79 THR A O 1
ATOM 577 N N . ALA A 1 80 ? -13.989 -14.652 17.804 1.00 45.72 80 ALA A N 1
ATOM 578 C CA . ALA A 1 80 ? -12.779 -15.338 17.394 1.00 45.72 80 ALA A CA 1
ATOM 579 C C . ALA A 1 80 ? -12.121 -14.459 16.325 1.00 45.72 80 ALA A C 1
ATOM 581 O O . ALA A 1 80 ? -12.724 -14.168 15.292 1.00 45.72 80 ALA A O 1
ATOM 582 N N . SER A 1 81 ? -10.912 -13.971 16.612 1.00 43.72 81 SER A N 1
ATOM 583 C CA . SER A 1 81 ? -10.141 -13.214 15.629 1.00 43.72 81 SER A CA 1
ATOM 584 C C . SER A 1 81 ? -10.061 -14.050 14.349 1.00 43.72 81 SER A C 1
ATOM 586 O O . SER A 1 81 ? -9.703 -15.228 14.451 1.00 43.72 81 SER A O 1
ATOM 588 N N . PRO A 1 82 ? -10.415 -13.495 13.174 1.00 48.59 82 PRO A N 1
ATOM 589 C CA . PRO A 1 82 ? -10.328 -14.243 11.933 1.00 48.59 82 PRO A CA 1
ATOM 590 C C . PRO A 1 82 ? -8.906 -14.795 11.779 1.00 48.59 82 PRO A C 1
ATOM 592 O O . PRO A 1 82 ? -7.944 -14.131 12.189 1.00 48.59 82 PRO A O 1
ATOM 595 N N . PRO A 1 83 ? -8.760 -16.018 11.247 1.00 45.06 83 PRO A N 1
ATOM 596 C CA . PRO A 1 83 ? -7.458 -16.638 11.084 1.00 45.06 83 PRO A CA 1
ATOM 597 C C . PRO A 1 83 ? -6.565 -15.722 10.246 1.00 45.06 83 PRO A C 1
ATOM 599 O O . PRO A 1 83 ? -6.970 -15.253 9.181 1.00 45.06 83 PRO A O 1
ATOM 602 N N . ILE A 1 84 ? -5.349 -15.470 10.736 1.00 50.78 84 ILE A N 1
ATOM 603 C CA . ILE A 1 84 ? -4.292 -14.814 9.964 1.00 50.78 84 ILE A CA 1
ATOM 604 C C . ILE A 1 84 ? -4.119 -15.646 8.694 1.00 50.78 84 ILE A C 1
ATOM 606 O O . ILE A 1 84 ? -3.693 -16.799 8.767 1.00 50.78 84 ILE A O 1
ATOM 610 N N . GLN A 1 85 ? -4.509 -15.096 7.543 1.00 50.12 85 GLN A N 1
ATOM 611 C CA . GLN A 1 85 ? -4.340 -15.781 6.269 1.00 50.12 85 GLN A CA 1
ATOM 612 C C . GLN A 1 85 ? -2.838 -15.905 6.003 1.00 50.12 85 GLN A C 1
ATOM 614 O O . GLN A 1 85 ? -2.162 -14.933 5.670 1.00 50.12 85 GLN A O 1
ATOM 619 N N . 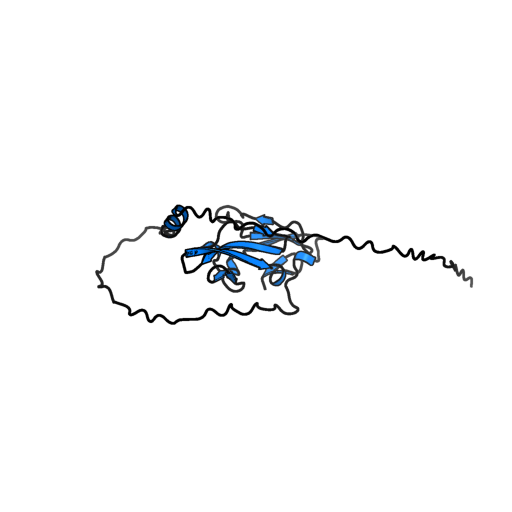THR A 1 86 ? -2.298 -17.105 6.195 1.00 45.09 86 THR A N 1
ATOM 620 C CA . THR A 1 86 ? -0.943 -17.462 5.788 1.00 45.09 86 THR A CA 1
ATOM 621 C C . THR A 1 86 ? -0.906 -17.501 4.267 1.00 45.09 86 THR A C 1
ATOM 623 O O . THR A 1 86 ? -1.270 -18.488 3.629 1.00 45.09 86 THR A O 1
ATOM 626 N N . VAL A 1 87 ? -0.515 -16.375 3.676 1.00 50.69 87 VAL A N 1
ATOM 627 C CA . VAL A 1 87 ? -0.354 -16.228 2.230 1.00 50.69 87 VAL A CA 1
ATOM 628 C C . VAL A 1 87 ? 0.723 -17.222 1.782 1.00 50.69 87 VAL A C 1
ATOM 630 O O . VAL A 1 87 ? 1.828 -17.232 2.324 1.00 50.69 87 VAL A O 1
ATOM 633 N N . GLY A 1 88 ? 0.367 -18.128 0.867 1.00 49.25 88 GLY A N 1
ATOM 634 C CA . GLY A 1 88 ? 1.240 -19.205 0.392 1.00 49.25 88 GLY A CA 1
ATOM 635 C C . GLY A 1 88 ? 2.503 -18.705 -0.337 1.00 49.25 88 GLY A C 1
ATOM 636 O O . GLY A 1 88 ? 2.732 -17.502 -0.435 1.00 49.25 88 GLY A O 1
ATOM 637 N N . PRO A 1 89 ? 3.317 -19.606 -0.922 1.00 53.56 89 PRO A N 1
ATOM 638 C CA . PRO A 1 89 ? 4.612 -19.297 -1.562 1.00 53.56 89 PRO A CA 1
ATOM 639 C C . PRO A 1 89 ? 4.553 -18.355 -2.786 1.00 53.56 89 PRO A C 1
ATOM 641 O O . PRO A 1 89 ? 5.567 -18.117 -3.433 1.00 53.56 89 PRO A O 1
ATOM 644 N N . LEU A 1 90 ? 3.379 -17.802 -3.091 1.00 59.66 90 LEU A N 1
ATOM 645 C CA . LEU A 1 90 ? 3.131 -16.774 -4.098 1.00 59.66 90 LEU A CA 1
ATOM 646 C C . LEU A 1 90 ? 2.997 -15.380 -3.462 1.00 59.66 90 LEU A C 1
ATOM 648 O O . LEU A 1 90 ? 2.250 -14.563 -3.977 1.00 59.66 90 LEU A O 1
ATOM 652 N N . ALA A 1 91 ? 3.657 -15.108 -2.334 1.00 73.19 91 ALA A N 1
ATOM 653 C CA . ALA A 1 91 ? 3.662 -13.780 -1.721 1.00 73.19 91 ALA A CA 1
ATOM 654 C C . ALA A 1 91 ? 4.253 -12.739 -2.689 1.00 73.19 91 ALA A C 1
ATOM 656 O O . ALA A 1 91 ? 5.253 -13.003 -3.359 1.00 73.19 91 ALA A O 1
ATOM 657 N N . GLY A 1 92 ? 3.621 -11.569 -2.777 1.00 79.12 92 GLY A N 1
ATOM 658 C CA . GLY A 1 92 ? 3.858 -10.616 -3.859 1.00 79.12 92 G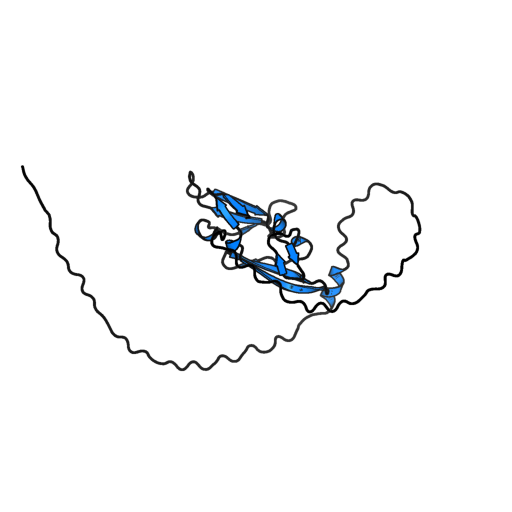LY A CA 1
ATOM 659 C C . GLY A 1 92 ? 5.310 -10.153 -4.016 1.00 79.12 92 GLY A C 1
ATOM 660 O O . GLY A 1 92 ? 5.819 -10.058 -5.133 1.00 79.12 92 GLY A O 1
ATOM 661 N N . GLY A 1 93 ? 6.028 -9.949 -2.917 1.00 92.69 93 GLY A N 1
ATOM 662 C CA . GLY A 1 93 ? 7.475 -9.773 -2.933 1.00 92.69 93 GLY A CA 1
ATOM 663 C C . GLY A 1 93 ? 7.962 -8.519 -3.664 1.00 92.69 93 GLY A C 1
ATOM 664 O O . GLY A 1 93 ? 9.132 -8.484 -4.051 1.00 92.69 93 GLY A O 1
ATOM 665 N N . TYR A 1 94 ? 7.119 -7.499 -3.890 1.00 95.31 94 TYR A N 1
ATOM 666 C CA . TYR A 1 94 ? 7.523 -6.316 -4.661 1.00 95.31 94 TYR A CA 1
ATOM 667 C C . TYR A 1 94 ? 8.767 -5.618 -4.090 1.00 95.31 94 TYR A C 1
ATOM 669 O O . TYR A 1 94 ? 9.570 -5.097 -4.864 1.00 95.31 94 TYR A O 1
ATOM 677 N N . THR A 1 95 ? 9.007 -5.672 -2.773 1.00 95.44 95 THR A N 1
ATOM 678 C CA . THR A 1 95 ? 10.187 -5.033 -2.163 1.00 95.44 95 THR A CA 1
ATOM 679 C C . THR A 1 95 ? 11.517 -5.657 -2.593 1.00 95.44 95 THR A C 1
ATOM 681 O O . THR A 1 95 ? 12.573 -5.082 -2.352 1.00 95.44 95 THR A O 1
ATOM 684 N N . LEU A 1 96 ? 11.498 -6.844 -3.211 1.00 94.19 96 LEU A N 1
ATOM 685 C CA . LEU A 1 96 ? 12.702 -7.505 -3.727 1.00 94.19 96 LEU A CA 1
ATOM 686 C C . LEU A 1 96 ? 13.202 -6.886 -5.037 1.00 94.19 96 LEU A C 1
ATOM 688 O O . LEU A 1 96 ? 14.360 -7.073 -5.399 1.00 94.19 96 LEU A O 1
ATOM 692 N N . THR A 1 97 ? 12.329 -6.198 -5.775 1.00 94.94 97 THR A N 1
ATOM 693 C CA . THR A 1 97 ? 12.616 -5.719 -7.141 1.00 94.94 97 THR A CA 1
ATOM 694 C C . THR A 1 97 ? 12.136 -4.291 -7.394 1.00 94.94 97 THR A C 1
ATOM 696 O O . THR A 1 97 ? 12.172 -3.816 -8.529 1.00 94.94 97 THR A O 1
ATOM 699 N N . CYS A 1 98 ? 11.699 -3.596 -6.347 1.00 96.38 98 CYS A N 1
ATOM 700 C CA . CYS A 1 98 ? 11.327 -2.191 -6.384 1.00 96.38 98 CYS A CA 1
ATOM 701 C C . CYS A 1 98 ? 12.142 -1.395 -5.359 1.00 96.38 98 CYS A C 1
ATOM 703 O O . CYS A 1 98 ? 12.719 -1.946 -4.426 1.00 96.38 98 CYS A O 1
ATOM 705 N N . THR A 1 99 ? 12.216 -0.085 -5.555 1.00 95.31 99 THR A N 1
ATOM 706 C CA . THR A 1 99 ? 12.865 0.877 -4.659 1.00 95.31 99 THR A CA 1
ATOM 707 C C . THR A 1 99 ? 12.094 2.200 -4.676 1.00 95.31 99 THR A C 1
ATOM 709 O O . THR A 1 99 ? 11.090 2.314 -5.377 1.00 95.31 99 THR A O 1
ATOM 712 N N . MET A 1 100 ? 12.560 3.201 -3.922 1.00 89.38 100 MET A N 1
ATOM 713 C CA . MET A 1 100 ? 11.979 4.552 -3.864 1.00 89.38 100 MET A CA 1
ATOM 714 C C . MET A 1 100 ? 10.467 4.517 -3.604 1.00 89.38 100 MET A C 1
ATOM 716 O O . MET A 1 100 ? 9.651 4.889 -4.443 1.00 89.38 100 MET A O 1
ATOM 720 N N . TYR A 1 101 ? 10.129 3.990 -2.433 1.00 89.25 101 TYR A N 1
ATOM 721 C CA . TYR A 1 101 ? 8.766 3.784 -1.969 1.00 89.25 101 TYR A CA 1
ATOM 722 C C . TYR A 1 101 ? 8.187 5.090 -1.452 1.00 89.25 101 TYR A C 1
ATOM 724 O O . TYR A 1 101 ? 8.778 5.703 -0.561 1.00 89.25 101 TYR A O 1
ATOM 732 N N . ASP A 1 102 ? 7.031 5.473 -1.974 1.00 89.06 102 ASP A N 1
ATOM 733 C CA . ASP A 1 102 ? 6.318 6.654 -1.515 1.00 89.06 102 ASP A CA 1
ATOM 734 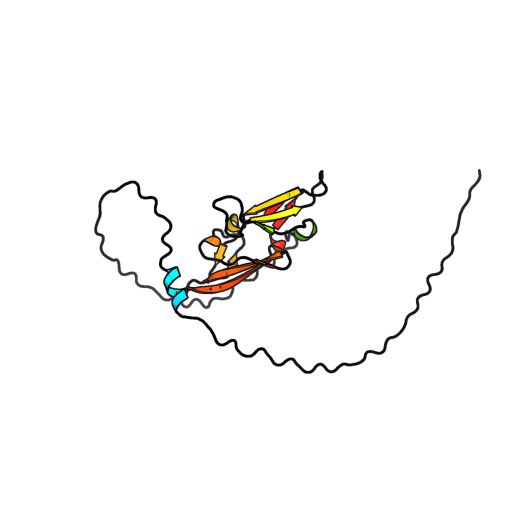C C . ASP A 1 102 ? 4.816 6.368 -1.427 1.00 89.06 102 ASP A C 1
ATOM 736 O O . ASP A 1 102 ? 4.252 5.694 -2.301 1.00 89.06 102 ASP A O 1
ATOM 740 N N . MET A 1 103 ? 4.184 6.877 -0.368 1.00 89.25 103 MET A N 1
ATOM 741 C CA . MET A 1 103 ? 2.729 6.983 -0.319 1.00 89.25 103 MET A CA 1
ATOM 742 C C . MET A 1 103 ? 2.378 8.303 -0.972 1.00 89.25 103 MET A C 1
ATOM 744 O O . MET A 1 103 ? 2.538 9.374 -0.390 1.00 89.25 103 MET A O 1
ATOM 748 N N . TRP A 1 104 ? 1.956 8.214 -2.223 1.00 82.56 104 TRP A N 1
ATOM 749 C CA . TRP A 1 104 ? 1.722 9.383 -3.038 1.00 82.56 104 TRP A CA 1
ATOM 750 C C . TRP A 1 104 ? 0.279 9.868 -2.866 1.00 82.56 104 TRP A C 1
ATOM 752 O O . TRP A 1 104 ? -0.666 9.089 -2.949 1.00 82.56 104 TRP A O 1
ATOM 762 N N . ASN A 1 105 ? 0.112 11.174 -2.679 1.00 76.81 105 ASN A N 1
ATOM 763 C CA . ASN A 1 105 ? -1.185 11.851 -2.547 1.00 76.81 105 ASN A CA 1
ATOM 764 C C . ASN A 1 105 ? -1.827 12.185 -3.911 1.00 76.81 105 ASN A C 1
ATOM 766 O O . ASN A 1 105 ? -2.610 13.123 -4.024 1.00 76.81 105 ASN A O 1
ATOM 770 N N . GLY A 1 106 ? -1.444 11.450 -4.961 1.00 70.94 106 GLY A N 1
ATOM 771 C CA . GLY A 1 106 ? -1.974 11.610 -6.313 1.00 70.94 106 GLY A CA 1
ATOM 772 C C . GLY A 1 106 ? -1.921 13.043 -6.847 1.00 70.94 106 GLY A C 1
ATOM 773 O O . GLY A 1 106 ? -1.045 13.840 -6.500 1.00 70.94 106 GLY A O 1
ATOM 774 N N . VAL A 1 107 ? -2.863 13.343 -7.736 1.00 70.94 107 VAL A N 1
ATOM 775 C CA . VAL A 1 107 ? -3.194 14.691 -8.211 1.00 70.94 107 VAL A CA 1
ATOM 776 C C . VAL A 1 107 ? -4.683 14.893 -7.901 1.00 70.94 107 VAL A C 1
ATOM 778 O O . VAL A 1 107 ? -5.450 13.941 -7.999 1.00 70.94 107 VAL A O 1
ATOM 781 N N . GLU A 1 108 ? -5.088 16.104 -7.510 1.00 74.12 108 GLU A N 1
ATOM 782 C CA . GLU A 1 108 ? -6.497 16.466 -7.240 1.00 74.12 108 GLU A CA 1
ATOM 783 C C . GLU A 1 108 ? -7.162 15.720 -6.066 1.00 74.12 108 GLU A C 1
ATOM 785 O O . GLU A 1 108 ? -6.778 15.970 -4.928 1.00 74.12 108 GLU A O 1
ATOM 790 N N . GLU A 1 109 ? -8.183 14.887 -6.305 1.00 62.72 109 GLU A N 1
ATOM 791 C CA . GLU A 1 109 ? -9.075 14.291 -5.285 1.00 62.72 109 GLU A CA 1
ATOM 792 C C . GLU A 1 109 ? -8.431 13.129 -4.493 1.00 62.72 109 GLU A C 1
ATOM 794 O O . GLU A 1 109 ? -8.997 12.617 -3.523 1.00 62.72 109 GLU A O 1
ATOM 799 N N . ASP A 1 110 ? -7.210 12.733 -4.859 1.00 65.38 110 ASP A N 1
ATOM 800 C CA . ASP A 1 110 ? -6.496 11.578 -4.301 1.00 65.38 110 ASP A CA 1
ATOM 801 C C . ASP A 1 110 ? -5.486 11.917 -3.183 1.00 65.38 110 ASP A C 1
ATOM 803 O O . ASP A 1 110 ? -4.489 11.221 -2.990 1.00 65.38 110 ASP A O 1
ATOM 807 N N . GLN A 1 111 ? -5.769 12.946 -2.381 1.00 65.50 111 GLN A N 1
ATOM 808 C CA . GLN A 1 111 ? -4.816 13.562 -1.437 1.00 65.50 111 GLN A CA 1
ATOM 809 C C . GLN A 1 111 ? -4.498 12.774 -0.146 1.00 65.50 111 GLN A C 1
ATOM 811 O O . GLN A 1 111 ? -3.807 13.303 0.723 1.00 65.50 111 GLN A O 1
ATOM 816 N N . ASP A 1 112 ? -4.927 11.516 -0.010 1.00 68.88 112 ASP A N 1
ATOM 817 C CA . ASP A 1 112 ? -4.973 10.825 1.293 1.00 68.88 112 ASP A CA 1
ATOM 818 C C . ASP A 1 112 ? -4.005 9.635 1.442 1.00 68.88 112 ASP A C 1
ATOM 820 O O . ASP A 1 112 ? -4.253 8.719 2.228 1.00 68.88 112 ASP A O 1
ATOM 824 N N . GLY A 1 113 ? -2.881 9.623 0.719 1.00 74.50 113 GLY A N 1
ATOM 825 C CA . GLY A 1 113 ? -1.790 8.678 0.997 1.00 74.50 113 GLY A CA 1
ATOM 826 C C . GLY A 1 113 ? -2.149 7.207 0.765 1.00 74.50 113 GLY A C 1
ATOM 827 O O . GLY A 1 113 ? -1.707 6.323 1.505 1.00 74.50 113 GLY A O 1
ATOM 828 N N . HIS A 1 114 ? -2.953 6.929 -0.260 1.00 87.19 114 HIS A N 1
ATOM 829 C CA . HIS A 1 114 ? -3.443 5.587 -0.609 1.00 87.19 114 HIS A CA 1
ATOM 830 C C . HIS A 1 114 ? -2.917 5.062 -1.949 1.00 87.19 114 HIS A C 1
ATOM 832 O O . HIS A 1 114 ? -3.218 3.925 -2.323 1.00 87.19 114 HIS A O 1
ATOM 838 N N . LEU A 1 115 ? -2.121 5.853 -2.672 1.00 93.81 115 LEU A N 1
ATOM 839 C CA . LEU A 1 115 ? -1.390 5.381 -3.844 1.00 93.81 115 LEU A CA 1
ATOM 840 C C . LEU A 1 115 ? -0.006 4.908 -3.408 1.00 93.81 115 LEU A C 1
ATOM 842 O O . LEU A 1 115 ? 0.847 5.713 -3.034 1.00 93.81 115 LEU A O 1
ATOM 846 N N . LEU A 1 116 ? 0.248 3.604 -3.494 1.00 95.44 116 LEU A N 1
ATOM 847 C CA . LEU A 1 116 ? 1.609 3.099 -3.359 1.00 95.44 116 LEU A CA 1
ATOM 848 C C . LEU A 1 116 ? 2.332 3.335 -4.682 1.00 95.44 116 LEU A C 1
ATOM 850 O O . LEU A 1 116 ? 1.963 2.745 -5.702 1.00 95.44 116 LEU A O 1
ATOM 854 N N . ARG A 1 117 ? 3.376 4.163 -4.661 1.00 95.56 117 ARG A N 1
ATOM 855 C CA . ARG A 1 117 ? 4.242 4.416 -5.813 1.00 95.56 117 ARG A CA 1
ATOM 856 C C . ARG A 1 117 ? 5.638 3.854 -5.554 1.00 95.56 117 ARG A C 1
ATOM 858 O O . ARG A 1 117 ? 6.222 4.079 -4.496 1.00 95.56 117 ARG A O 1
ATOM 865 N N . CYS A 1 118 ? 6.181 3.121 -6.523 1.00 95.94 118 CYS A N 1
ATOM 866 C CA . CYS A 1 118 ? 7.527 2.552 -6.447 1.00 95.94 118 CYS A CA 1
ATOM 867 C C . CYS A 1 118 ? 8.253 2.634 -7.792 1.00 95.94 118 CYS A C 1
ATOM 869 O O . CYS A 1 118 ? 7.631 2.687 -8.855 1.00 95.94 118 CYS A O 1
ATOM 871 N N . TYR A 1 119 ? 9.579 2.593 -7.742 1.00 96.56 119 TYR A N 1
ATOM 872 C CA . TYR A 1 119 ? 10.451 2.492 -8.904 1.00 96.56 119 TYR A CA 1
ATOM 873 C C . TYR A 1 119 ? 10.918 1.038 -9.058 1.00 96.56 119 TYR A C 1
ATOM 875 O O . TYR A 1 119 ? 11.722 0.550 -8.266 1.00 96.56 119 TYR A O 1
ATOM 883 N N . CYS A 1 120 ? 10.359 0.319 -10.030 1.00 96.81 120 CYS A N 1
ATOM 884 C CA . CYS A 1 120 ? 10.443 -1.139 -10.143 1.00 96.81 120 CYS A CA 1
ATOM 885 C C . CYS A 1 120 ? 11.263 -1.594 -11.351 1.00 96.81 120 CYS A C 1
ATOM 887 O O . CYS A 1 120 ? 11.191 -0.990 -12.420 1.00 96.81 120 CYS A O 1
ATOM 889 N N . VAL A 1 121 ? 12.017 -2.684 -11.198 1.00 96.00 121 VAL A N 1
ATOM 890 C CA . VAL A 1 121 ? 12.834 -3.269 -12.272 1.00 96.00 121 VAL A CA 1
ATOM 891 C C . VAL A 1 121 ? 11.943 -3.930 -13.324 1.00 96.00 121 VAL A C 1
ATOM 893 O O . VAL A 1 121 ? 11.082 -4.742 -12.977 1.00 96.00 121 VAL A O 1
ATOM 896 N N . GLY A 1 122 ? 12.171 -3.609 -14.601 1.00 94.06 122 GLY A N 1
ATOM 897 C CA . GLY A 1 122 ? 11.500 -4.223 -15.749 1.00 94.06 122 GLY A CA 1
ATOM 898 C C . GLY A 1 122 ? 12.479 -4.899 -16.721 1.00 94.06 122 GLY A C 1
ATOM 899 O O . GLY A 1 122 ? 13.692 -4.772 -16.571 1.00 94.06 122 GLY A O 1
ATOM 900 N N . PRO A 1 123 ? 11.977 -5.625 -17.737 1.00 92.88 123 PRO A N 1
ATOM 901 C CA . PRO A 1 123 ? 12.822 -6.377 -18.668 1.00 92.88 123 PRO A CA 1
ATOM 902 C C . PRO A 1 123 ? 13.594 -5.489 -19.656 1.00 92.88 123 PRO A C 1
ATOM 904 O O . PRO A 1 123 ? 14.653 -5.887 -20.129 1.00 92.88 123 PRO A O 1
ATOM 907 N N . TYR A 1 124 ? 13.072 -4.299 -19.975 1.00 90.75 124 TYR A N 1
ATOM 908 C CA . TYR A 1 124 ? 13.634 -3.413 -21.008 1.00 90.75 124 TYR A CA 1
ATOM 909 C C . TYR A 1 124 ? 14.274 -2.138 -20.455 1.00 90.75 124 TYR A C 1
ATOM 911 O O . TYR A 1 124 ? 15.096 -1.521 -21.124 1.00 90.75 124 TYR A O 1
ATOM 919 N N . ASN A 1 125 ? 13.893 -1.731 -19.247 1.00 81.56 125 ASN A N 1
ATOM 920 C CA . ASN A 1 125 ? 14.394 -0.535 -18.587 1.00 81.56 125 ASN A CA 1
ATOM 921 C C . ASN A 1 125 ? 14.836 -0.944 -17.179 1.00 81.56 125 ASN A C 1
ATOM 923 O O . ASN A 1 125 ? 14.042 -1.605 -16.499 1.00 81.56 125 ASN A O 1
ATOM 927 N N . PRO A 1 126 ? 16.055 -0.581 -16.726 1.00 85.38 126 PRO A N 1
ATOM 928 C CA . PRO A 1 126 ? 16.525 -0.944 -15.394 1.00 85.38 126 PRO A CA 1
ATOM 929 C C . PRO A 1 126 ? 15.522 -0.589 -14.298 1.00 85.38 126 PRO A C 1
ATOM 931 O O . PRO A 1 126 ? 15.423 -1.344 -13.338 1.00 85.38 126 PRO A O 1
ATOM 934 N N . TYR A 1 127 ? 14.746 0.491 -14.457 1.00 92.19 127 TYR A N 1
ATOM 935 C CA . TYR A 1 127 ? 13.678 0.845 -13.529 1.00 92.19 127 TYR A CA 1
ATOM 936 C C . TYR A 1 127 ? 12.563 1.661 -14.199 1.00 92.19 127 TYR A C 1
ATOM 938 O O . TYR A 1 127 ? 12.815 2.476 -15.082 1.00 92.19 127 TYR A O 1
ATOM 946 N N . THR A 1 128 ? 11.316 1.462 -13.780 1.00 95.31 128 THR A N 1
ATOM 947 C CA . THR A 1 128 ? 10.136 2.213 -14.237 1.00 95.31 128 THR A CA 1
ATOM 948 C C . THR A 1 128 ? 9.248 2.557 -13.046 1.00 95.31 128 THR A C 1
ATOM 950 O O . THR A 1 128 ? 9.112 1.766 -12.115 1.00 95.31 128 THR A O 1
ATOM 953 N N . TRP A 1 129 ? 8.667 3.760 -13.041 1.00 94.94 129 TRP A N 1
ATOM 954 C CA . TRP A 1 129 ? 7.702 4.143 -12.011 1.00 94.94 129 TRP A CA 1
ATOM 955 C C . TRP A 1 129 ? 6.399 3.374 -12.203 1.00 94.94 129 TRP A C 1
ATOM 957 O O . TRP A 1 129 ? 5.842 3.366 -13.298 1.00 94.94 129 TRP A O 1
ATOM 967 N N . SER A 1 130 ? 5.900 2.785 -11.123 1.00 96.25 130 SER A N 1
ATOM 968 C CA . SER A 1 130 ? 4.605 2.122 -11.087 1.00 96.25 130 SER A CA 1
ATOM 969 C C . SER A 1 130 ? 3.830 2.532 -9.845 1.00 96.25 130 SER A C 1
ATOM 971 O O . SER A 1 130 ? 4.412 2.760 -8.783 1.00 96.25 130 SER A O 1
ATOM 973 N N . THR A 1 131 ? 2.509 2.580 -9.983 1.00 96.12 131 THR A N 1
ATOM 974 C CA . THR A 1 131 ? 1.583 2.985 -8.926 1.00 96.12 131 THR A CA 1
ATOM 975 C C . THR A 1 131 ? 0.434 1.989 -8.830 1.00 96.12 131 THR A C 1
ATOM 977 O O . THR A 1 131 ? -0.022 1.492 -9.857 1.00 96.12 131 THR A O 1
ATOM 980 N N . VAL A 1 132 ? -0.033 1.702 -7.616 1.00 95.81 132 VAL A N 1
ATOM 981 C CA . VAL A 1 132 ? -1.278 0.958 -7.360 1.00 95.81 132 VAL A CA 1
ATOM 982 C C . VAL A 1 132 ? -2.123 1.688 -6.325 1.00 95.81 132 VAL A C 1
ATOM 984 O O . VAL A 1 132 ? -1.590 2.289 -5.391 1.00 95.81 132 VAL A O 1
ATOM 987 N N . HIS A 1 133 ? -3.441 1.626 -6.494 1.00 94.75 133 HIS A N 1
ATOM 988 C CA . HIS A 1 133 ? -4.400 2.296 -5.628 1.00 94.75 133 HIS A CA 1
ATOM 989 C C . HIS A 1 133 ? -4.891 1.336 -4.540 1.00 94.75 133 HIS A C 1
ATOM 991 O O . HIS A 1 133 ? -5.740 0.479 -4.786 1.00 94.75 133 HIS A O 1
ATOM 997 N N . LEU A 1 134 ? -4.384 1.478 -3.311 1.00 95.81 134 LEU A N 1
ATOM 998 C CA . LEU A 1 134 ? -4.654 0.514 -2.236 1.00 95.81 134 LEU A CA 1
ATOM 999 C C . LEU A 1 134 ? -6.145 0.422 -1.890 1.00 95.81 134 LEU A C 1
ATOM 1001 O O . LEU A 1 134 ? -6.616 -0.659 -1.570 1.00 95.81 134 LEU A O 1
ATOM 1005 N N . ASN A 1 135 ? -6.916 1.506 -2.029 1.00 94.81 135 ASN A N 1
ATOM 1006 C CA . ASN A 1 135 ? -8.360 1.497 -1.741 1.00 94.81 135 ASN A CA 1
ATOM 1007 C C . ASN A 1 135 ? -9.181 0.537 -2.625 1.00 94.81 135 ASN A C 1
ATOM 1009 O O . ASN A 1 135 ? -10.305 0.200 -2.266 1.00 94.81 135 ASN A O 1
ATOM 1013 N N . GLU A 1 136 ? -8.644 0.100 -3.771 1.00 95.44 136 GLU A N 1
ATOM 1014 C CA . GLU A 1 136 ? -9.330 -0.844 -4.666 1.00 95.44 136 GLU A CA 1
ATOM 1015 C C . GLU A 1 136 ? -9.323 -2.285 -4.134 1.00 95.44 136 GLU A C 1
ATOM 1017 O O . GLU A 1 136 ? -10.112 -3.114 -4.590 1.00 95.44 136 GLU A O 1
ATOM 1022 N N . ARG A 1 137 ? -8.408 -2.598 -3.207 1.00 96.50 137 ARG A N 1
ATOM 1023 C CA . ARG A 1 137 ? -8.213 -3.942 -2.637 1.00 96.50 137 ARG A CA 1
ATOM 1024 C C . ARG A 1 137 ? -8.155 -3.951 -1.112 1.00 96.50 137 ARG A C 1
ATOM 1026 O O . ARG A 1 137 ? -8.335 -4.986 -0.487 1.00 96.50 137 ARG A O 1
ATOM 1033 N N . LEU A 1 138 ? -7.937 -2.812 -0.477 1.00 96.69 138 LEU A N 1
ATOM 1034 C CA . LEU A 1 138 ? -7.871 -2.713 0.966 1.00 96.69 138 LEU A CA 1
ATOM 1035 C C . LEU A 1 138 ? -9.193 -2.174 1.510 1.00 96.69 138 LEU A C 1
ATOM 1037 O O . LEU A 1 138 ? -9.659 -1.110 1.106 1.00 96.69 138 LEU A O 1
ATOM 1041 N N . GLY A 1 139 ? -9.788 -2.902 2.449 1.00 97.44 139 GLY A N 1
ATOM 1042 C CA . GLY A 1 139 ? -10.924 -2.432 3.240 1.00 97.44 139 GLY A CA 1
ATOM 1043 C C . GLY A 1 139 ? -10.643 -2.494 4.737 1.00 97.44 139 GLY A C 1
ATOM 1044 O O . GLY A 1 139 ? -9.618 -3.025 5.170 1.00 97.44 139 GLY A O 1
ATOM 1045 N N . ASN A 1 140 ? -11.578 -1.955 5.515 1.00 97.81 140 ASN A N 1
ATOM 1046 C CA . ASN A 1 140 ? -11.562 -1.976 6.974 1.00 97.81 140 ASN A CA 1
ATOM 1047 C C . ASN A 1 140 ? -12.672 -2.901 7.497 1.00 97.81 140 ASN A C 1
ATOM 1049 O O . ASN A 1 140 ? -13.849 -2.664 7.230 1.00 97.81 140 ASN A O 1
ATOM 1053 N N . ASP A 1 141 ? -12.300 -3.930 8.253 1.00 97.81 141 ASP A N 1
ATOM 1054 C CA . ASP A 1 141 ? -13.213 -4.802 8.991 1.00 97.81 141 ASP A CA 1
ATOM 1055 C C . ASP A 1 141 ? -12.981 -4.625 10.494 1.00 97.81 141 ASP A C 1
ATOM 1057 O O . ASP A 1 141 ? -12.005 -5.121 11.061 1.00 97.81 141 ASP A O 1
ATOM 1061 N N . ASN A 1 142 ? -13.870 -3.858 11.131 1.00 97.62 142 ASN A N 1
ATOM 1062 C CA . ASN A 1 142 ? -13.857 -3.581 12.567 1.00 97.62 142 ASN A CA 1
ATOM 1063 C C . ASN A 1 142 ? -12.476 -3.140 13.106 1.00 97.62 142 ASN A C 1
ATOM 1065 O O . ASN A 1 142 ? -11.997 -3.642 14.127 1.00 97.62 142 ASN A O 1
ATOM 1069 N N . GLY A 1 143 ? -11.830 -2.203 12.409 1.00 97.88 143 GLY A N 1
ATOM 1070 C CA . GLY A 1 143 ? -10.519 -1.671 12.774 1.00 97.88 143 GLY A CA 1
ATOM 1071 C C . GLY A 1 143 ? -9.328 -2.495 12.275 1.00 97.88 143 GLY A C 1
ATOM 1072 O O . GLY A 1 143 ? -8.204 -2.292 12.730 1.00 97.88 143 GLY A O 1
ATOM 1073 N N . ARG A 1 144 ? -9.538 -3.455 11.371 1.00 98.06 144 ARG A N 1
ATOM 1074 C CA . ARG A 1 144 ? -8.468 -4.284 10.799 1.00 98.06 144 ARG A CA 1
ATOM 1075 C C . ARG A 1 144 ? -8.467 -4.192 9.285 1.00 98.06 144 ARG A C 1
ATOM 1077 O O . ARG A 1 144 ? -9.517 -4.144 8.654 1.00 98.06 144 ARG A O 1
ATOM 1084 N N . PHE A 1 145 ? -7.280 -4.230 8.694 1.00 97.62 145 PHE A N 1
ATOM 1085 C CA . PHE A 1 145 ? -7.146 -4.280 7.246 1.00 97.62 145 PHE A CA 1
ATOM 1086 C C . PHE A 1 145 ? -7.504 -5.653 6.674 1.00 97.62 145 PHE A C 1
ATOM 1088 O O . PHE A 1 145 ? -7.092 -6.685 7.206 1.00 97.62 145 PHE A O 1
ATOM 1095 N N . VAL A 1 146 ? -8.216 -5.651 5.543 1.00 97.00 146 VAL A N 1
ATOM 1096 C CA . VAL A 1 146 ? -8.584 -6.855 4.779 1.00 97.00 146 VAL A CA 1
ATOM 1097 C C . VAL A 1 146 ? -8.299 -6.635 3.286 1.00 97.00 146 VAL A C 1
ATOM 1099 O O . VAL A 1 146 ? -8.828 -5.697 2.698 1.00 97.00 146 VAL A O 1
ATOM 1102 N N . TRP A 1 147 ? -7.476 -7.504 2.675 1.00 94.62 147 TRP A N 1
ATOM 1103 C CA . TRP A 1 147 ? -6.894 -7.347 1.319 1.00 94.62 147 TRP A CA 1
ATOM 1104 C C . TRP A 1 147 ? -7.811 -7.678 0.122 1.00 94.62 147 TRP A C 1
ATOM 1106 O O . TRP A 1 147 ? -7.491 -7.418 -1.033 1.00 94.62 147 TRP A O 1
ATOM 1116 N N . TYR A 1 148 ? -8.972 -8.266 0.361 1.00 94.81 148 TYR A N 1
ATOM 1117 C CA . TYR A 1 148 ? -9.982 -8.454 -0.690 1.00 94.81 148 TYR A CA 1
ATOM 1118 C C . TYR A 1 148 ? -11.269 -7.735 -0.319 1.00 94.81 148 TYR A C 1
ATOM 1120 O O . TYR A 1 148 ? -12.375 -8.206 -0.572 1.00 94.81 148 TYR A O 1
ATOM 1128 N N . SER A 1 149 ? -11.087 -6.600 0.341 1.00 94.12 149 SER A N 1
ATOM 1129 C CA . SER A 1 149 ? -12.141 -5.655 0.648 1.00 94.12 149 SER A CA 1
ATOM 1130 C C . SER A 1 149 ? -11.851 -4.366 -0.123 1.00 94.12 149 SER A C 1
ATOM 1132 O O . SER A 1 149 ? -10.952 -4.322 -0.956 1.00 94.12 149 SER A O 1
ATOM 1134 N N . LYS A 1 150 ? -12.641 -3.323 0.055 1.00 95.06 150 LYS A N 1
ATOM 1135 C CA . LYS A 1 150 ? -12.419 -2.043 -0.622 1.00 95.06 150 LYS A CA 1
ATOM 1136 C C . LYS A 1 150 ? -12.847 -0.908 0.288 1.00 95.06 150 LYS A C 1
ATOM 1138 O O . LYS A 1 150 ? -13.474 -1.150 1.320 1.00 95.06 150 LYS A O 1
ATOM 1143 N N . ASP A 1 151 ? -12.537 0.315 -0.117 1.00 93.88 151 ASP A N 1
ATOM 1144 C CA . ASP A 1 151 ? -13.090 1.527 0.489 1.00 93.88 151 ASP A CA 1
ATOM 1145 C C . ASP A 1 151 ? -12.684 1.752 1.961 1.00 93.88 151 ASP A C 1
ATOM 1147 O O . ASP A 1 151 ? -13.425 2.367 2.731 1.00 93.88 151 ASP A O 1
ATOM 1151 N N . TYR A 1 152 ? -11.481 1.318 2.373 1.00 95.50 152 TYR A N 1
ATOM 1152 C CA . TYR A 1 152 ? -10.981 1.599 3.731 1.00 95.50 152 TYR A CA 1
ATOM 1153 C C . TYR A 1 152 ? -10.892 3.104 4.031 1.00 95.50 152 TYR A C 1
ATOM 1155 O O . TYR A 1 152 ? -11.095 3.491 5.184 1.00 95.50 152 TYR A O 1
ATOM 1163 N N . ARG A 1 153 ? -10.657 3.955 3.015 1.00 93.00 153 ARG A N 1
ATOM 1164 C CA . ARG A 1 153 ? -10.558 5.424 3.161 1.00 93.00 153 ARG A CA 1
ATOM 1165 C C . ARG A 1 153 ? -11.778 6.042 3.839 1.00 93.00 153 ARG A C 1
ATOM 1167 O O . ARG A 1 153 ? -11.637 7.013 4.567 1.00 93.00 153 ARG A O 1
ATOM 1174 N N . GLY A 1 154 ? -12.963 5.457 3.661 1.00 93.56 154 GLY A N 1
ATOM 1175 C CA . GLY A 1 154 ? -14.179 5.952 4.312 1.00 93.56 154 GLY A CA 1
ATOM 1176 C C . GLY A 1 154 ? -14.182 5.794 5.837 1.00 93.56 154 GLY A C 1
ATOM 1177 O O . GLY A 1 154 ? -15.072 6.313 6.504 1.00 93.56 154 GLY A O 1
ATOM 1178 N N . SER A 1 155 ? -13.223 5.057 6.402 1.00 96.88 155 SER A N 1
ATOM 1179 C CA . SER A 1 155 ? -13.196 4.714 7.827 1.00 96.88 155 SER A CA 1
ATOM 1180 C C . SER A 1 155 ? -11.793 4.656 8.436 1.00 96.88 155 SER A C 1
ATOM 1182 O O . SER A 1 155 ? -11.660 4.209 9.575 1.00 96.88 155 SER A O 1
ATOM 1184 N N . CYS A 1 156 ? -10.757 5.092 7.717 1.00 96.06 156 CYS A N 1
ATOM 1185 C CA . CYS A 1 156 ? -9.387 5.117 8.218 1.00 96.06 156 CYS A CA 1
ATOM 1186 C C . CYS A 1 156 ? -8.669 6.423 7.860 1.00 96.06 156 CYS A C 1
ATOM 1188 O O . CYS A 1 156 ? -8.890 6.974 6.785 1.00 96.06 156 CYS A O 1
ATOM 1190 N N . ASP A 1 157 ? -7.767 6.878 8.732 1.00 94.50 157 ASP A N 1
ATOM 1191 C CA . ASP A 1 157 ? -6.947 8.078 8.553 1.00 94.50 157 ASP A CA 1
ATOM 1192 C C . ASP A 1 157 ? -5.468 7.855 8.932 1.00 94.50 157 ASP A C 1
ATOM 1194 O O . ASP A 1 157 ? -5.073 6.783 9.401 1.00 94.50 157 ASP A O 1
ATOM 1198 N N . LYS A 1 158 ? -4.638 8.887 8.714 1.00 92.00 158 LYS A N 1
ATOM 1199 C CA . LYS A 1 158 ? -3.227 8.960 9.156 1.00 92.00 158 LYS A CA 1
ATOM 1200 C C . LYS A 1 158 ? -2.398 7.755 8.714 1.00 92.00 158 LYS A C 1
ATOM 1202 O O . LYS A 1 158 ? -1.820 7.021 9.516 1.00 92.00 158 LYS A O 1
ATOM 1207 N N . THR A 1 159 ? -2.344 7.578 7.405 1.00 93.06 159 THR A N 1
ATOM 1208 C CA . THR A 1 159 ? -1.681 6.453 6.758 1.00 93.06 159 THR A CA 1
ATOM 1209 C C . THR A 1 159 ? -0.163 6.611 6.758 1.00 93.06 159 THR A C 1
ATOM 1211 O O . THR A 1 159 ? 0.349 7.698 6.485 1.00 93.06 159 THR A O 1
ATOM 1214 N N . ILE A 1 160 ? 0.571 5.528 7.010 1.00 93.00 160 ILE A N 1
ATOM 1215 C CA . ILE A 1 160 ? 2.038 5.500 7.015 1.00 93.00 160 ILE A CA 1
ATOM 1216 C C . ILE A 1 160 ? 2.518 4.219 6.327 1.00 93.00 160 ILE A C 1
ATOM 1218 O O . ILE A 1 160 ? 2.002 3.134 6.589 1.00 93.00 160 ILE A O 1
ATOM 1222 N N . LEU A 1 161 ? 3.553 4.332 5.488 1.00 94.62 161 LEU A N 1
ATOM 1223 C CA . LEU A 1 161 ? 4.310 3.182 4.993 1.00 94.62 161 LEU A CA 1
ATOM 1224 C C . LEU A 1 161 ? 5.592 3.010 5.813 1.00 94.62 161 LEU A C 1
ATOM 1226 O O . LEU A 1 161 ? 6.570 3.741 5.648 1.00 94.62 161 LEU A O 1
ATOM 1230 N N . TRP A 1 162 ? 5.599 2.022 6.701 1.00 94.06 162 TRP A N 1
ATOM 1231 C CA . TRP A 1 162 ? 6.730 1.706 7.560 1.00 94.06 162 TRP A CA 1
ATOM 1232 C C . TRP A 1 162 ? 7.589 0.582 6.979 1.00 94.06 162 TRP A C 1
ATOM 1234 O O . TRP A 1 162 ? 7.096 -0.415 6.444 1.00 94.06 162 TRP A O 1
ATOM 1244 N N . LYS A 1 163 ? 8.917 0.747 7.074 1.00 94.44 163 LYS A N 1
ATOM 1245 C CA . LYS A 1 163 ? 9.914 -0.199 6.532 1.00 94.44 163 LYS A CA 1
ATOM 1246 C C . LYS A 1 163 ? 9.605 -0.642 5.095 1.00 94.44 163 LYS A C 1
ATOM 1248 O O . LYS A 1 163 ? 9.855 -1.788 4.738 1.00 94.44 163 LYS A O 1
ATOM 1253 N N . GLN A 1 164 ? 9.043 0.266 4.294 1.00 94.75 164 GLN A N 1
ATOM 1254 C CA . GLN A 1 164 ? 8.761 0.072 2.868 1.00 94.75 164 GLN A CA 1
ATOM 1255 C C . GLN A 1 164 ? 7.728 -1.024 2.541 1.00 94.75 164 GLN A C 1
ATOM 1257 O O . GLN A 1 164 ? 7.486 -1.255 1.361 1.00 94.75 164 GLN A O 1
ATOM 1262 N N . ARG A 1 165 ? 7.116 -1.685 3.539 1.00 95.38 165 ARG A N 1
ATOM 1263 C CA . ARG A 1 165 ? 6.188 -2.818 3.335 1.00 95.38 165 ARG A CA 1
ATOM 1264 C C . ARG A 1 165 ? 4.989 -2.860 4.274 1.00 95.38 165 ARG A C 1
ATOM 1266 O O . ARG A 1 165 ? 3.954 -3.386 3.886 1.00 95.38 165 ARG A O 1
ATOM 1273 N N . TYR A 1 166 ? 5.125 -2.346 5.496 1.00 96.06 166 TYR A N 1
ATOM 1274 C CA . TYR A 1 166 ? 4.039 -2.353 6.468 1.00 96.06 166 TYR A CA 1
ATOM 1275 C C . TYR A 1 166 ? 3.215 -1.096 6.274 1.00 96.06 166 TYR A C 1
ATOM 1277 O O . TYR A 1 166 ? 3.697 0.011 6.512 1.00 96.06 166 TYR A O 1
ATOM 1285 N N . TYR A 1 167 ? 1.991 -1.270 5.807 1.00 96.06 167 TYR A N 1
ATOM 1286 C CA . TYR A 1 167 ? 1.042 -0.185 5.685 1.00 96.06 167 TYR A CA 1
ATOM 1287 C C . TYR A 1 167 ? 0.206 -0.102 6.948 1.00 96.06 167 TYR A C 1
ATOM 1289 O O . TYR A 1 167 ? -0.365 -1.100 7.390 1.00 96.06 167 TYR A O 1
ATOM 1297 N N . MET A 1 168 ? 0.181 1.086 7.538 1.00 96.44 168 MET A N 1
ATOM 1298 C CA . MET A 1 168 ? -0.447 1.344 8.822 1.00 96.44 168 MET A CA 1
ATOM 1299 C C . MET A 1 168 ? -1.413 2.514 8.693 1.00 96.44 168 MET A C 1
ATOM 1301 O O . MET A 1 168 ? -1.101 3.484 8.006 1.00 96.44 168 MET A O 1
ATOM 1305 N N . ALA A 1 169 ? -2.561 2.437 9.357 1.00 96.19 169 ALA A N 1
ATOM 1306 C CA . ALA A 1 169 ? -3.508 3.544 9.461 1.00 96.19 169 ALA A CA 1
ATOM 1307 C C . ALA A 1 169 ? -4.329 3.420 10.745 1.00 96.19 169 ALA A C 1
ATOM 1309 O O . ALA A 1 169 ? -4.473 2.331 11.302 1.00 96.19 169 ALA A O 1
ATOM 1310 N N . ASN A 1 170 ? -4.905 4.523 11.198 1.00 97.25 170 ASN A N 1
ATOM 1311 C CA . ASN A 1 170 ? -5.907 4.492 12.252 1.00 97.25 170 ASN A CA 1
ATOM 1312 C C . ASN A 1 170 ? -7.266 4.195 11.628 1.00 97.25 170 ASN A C 1
ATOM 1314 O O . ASN A 1 170 ? -7.718 4.958 10.786 1.00 97.25 170 ASN A O 1
ATOM 1318 N N . CYS A 1 171 ? -7.924 3.122 12.043 1.00 97.81 171 CYS A N 1
ATOM 1319 C CA . CYS A 1 171 ? -9.191 2.676 11.479 1.00 97.81 171 CYS A CA 1
ATOM 1320 C C . CYS A 1 171 ? -10.296 2.642 12.535 1.00 97.81 171 CYS A C 1
ATOM 1322 O O . CYS A 1 171 ? -10.081 2.226 13.678 1.00 97.81 171 CYS A O 1
ATOM 1324 N N . LEU A 1 172 ? -11.491 3.068 12.132 1.00 98.25 172 LEU A N 1
ATOM 1325 C CA . LEU A 1 172 ? -12.691 3.068 12.955 1.00 98.25 172 LEU A CA 1
ATOM 1326 C C . LEU A 1 172 ? -13.218 1.637 13.124 1.00 98.25 172 LEU A C 1
ATOM 1328 O O . LEU A 1 172 ? -13.377 0.887 12.159 1.00 98.25 172 LEU A O 1
ATOM 1332 N N . MET A 1 173 ? -13.500 1.269 14.364 1.00 98.31 173 MET A N 1
ATOM 1333 C CA . MET A 1 173 ? -14.175 0.039 14.756 1.00 98.31 173 MET A CA 1
ATOM 1334 C C . MET A 1 173 ? -15.695 0.239 14.749 1.00 98.31 173 MET A C 1
ATOM 1336 O O . MET A 1 173 ? -16.194 1.362 14.826 1.00 98.31 173 MET A O 1
ATOM 1340 N N . LEU A 1 174 ? -16.462 -0.854 14.749 1.00 97.00 174 LEU A N 1
ATOM 1341 C CA . LEU A 1 174 ? -17.933 -0.806 14.759 1.00 97.00 174 LEU A CA 1
ATOM 1342 C C . LEU A 1 174 ? -18.510 -0.122 16.011 1.00 97.00 174 LEU A C 1
ATOM 1344 O O . LEU A 1 174 ? -19.607 0.428 15.970 1.00 97.00 174 LEU A O 1
ATOM 1348 N N . ASN A 1 175 ? -17.773 -0.132 17.124 1.00 97.56 175 ASN A N 1
ATOM 1349 C CA . ASN A 1 175 ? -18.151 0.545 18.367 1.00 97.56 175 ASN A CA 1
ATOM 1350 C C . ASN A 1 175 ? -17.762 2.041 18.396 1.00 97.56 175 ASN A C 1
ATOM 1352 O O . ASN A 1 175 ? -17.942 2.694 19.423 1.00 97.56 175 ASN A O 1
ATOM 1356 N N . GLY A 1 176 ? -17.209 2.576 17.302 1.00 97.56 176 GLY A N 1
ATOM 1357 C CA . GLY A 1 176 ? -16.746 3.961 17.192 1.00 97.56 176 GLY A CA 1
ATOM 1358 C C . GLY A 1 176 ? -15.362 4.231 17.792 1.00 97.56 176 GLY A C 1
ATOM 1359 O O . GLY A 1 176 ? -14.899 5.369 17.743 1.00 97.56 176 GLY A O 1
ATOM 1360 N N . GLN A 1 177 ? -14.687 3.223 18.355 1.00 98.19 177 GLN A N 1
ATOM 1361 C CA . GLN A 1 177 ? -13.290 3.355 18.769 1.00 98.19 177 GLN A CA 1
ATOM 1362 C C . GLN A 1 177 ? -12.366 3.356 17.552 1.00 98.19 177 GLN A C 1
ATOM 1364 O O . GLN A 1 177 ? -12.710 2.842 16.493 1.00 98.19 177 GLN A O 1
ATOM 1369 N N . VAL A 1 178 ? -11.173 3.916 17.715 1.00 97.75 178 VAL A N 1
ATOM 1370 C CA . VAL A 1 178 ? -10.134 3.923 16.685 1.00 97.75 178 VAL A CA 1
ATOM 1371 C C . VAL A 1 178 ? -9.019 2.982 17.117 1.00 97.75 178 VAL A C 1
ATOM 1373 O O . VAL A 1 178 ? -8.589 3.020 18.270 1.00 97.75 178 VAL A O 1
ATOM 1376 N N . THR A 1 179 ? -8.539 2.157 16.196 1.00 98.06 179 THR A N 1
ATOM 1377 C CA . THR A 1 179 ? -7.402 1.257 16.418 1.00 98.06 179 THR A CA 1
ATOM 1378 C C . THR A 1 179 ? -6.370 1.421 15.311 1.00 98.06 179 THR A C 1
ATOM 1380 O O . THR A 1 179 ? -6.700 1.815 14.195 1.00 98.06 179 THR A O 1
ATOM 1383 N N . LEU A 1 180 ? -5.114 1.098 15.608 1.00 97.69 180 LEU A N 1
ATOM 1384 C CA . LEU A 1 180 ? -4.046 1.056 14.616 1.00 97.69 180 LEU A CA 1
ATOM 1385 C C . LEU A 1 180 ? -4.138 -0.260 13.834 1.00 97.69 180 LEU A C 1
ATOM 1387 O O . LEU A 1 180 ? -3.892 -1.333 14.388 1.00 97.69 180 LEU A O 1
ATOM 1391 N N . ALA A 1 181 ? -4.516 -0.177 12.562 1.00 97.88 181 ALA A N 1
ATOM 1392 C CA . ALA A 1 181 ? -4.504 -1.295 11.630 1.00 97.88 181 ALA A CA 1
ATOM 1393 C C . ALA A 1 181 ? -3.132 -1.394 10.951 1.00 97.88 181 ALA A C 1
ATOM 1395 O O . ALA A 1 181 ? -2.531 -0.378 10.606 1.00 97.88 181 ALA A O 1
ATOM 1396 N N . GLU A 1 182 ? -2.651 -2.618 10.734 1.00 97.88 182 GLU A N 1
ATOM 1397 C CA . GLU A 1 182 ? -1.392 -2.908 10.044 1.00 97.88 182 GLU A CA 1
ATOM 1398 C C . GLU A 1 182 ? -1.600 -4.034 9.026 1.00 97.88 182 GLU A C 1
ATOM 1400 O O . GLU A 1 182 ? -2.313 -5.005 9.294 1.00 97.88 182 GLU A O 1
ATOM 1405 N N . ILE A 1 183 ? -0.972 -3.908 7.857 1.00 96.94 183 ILE A N 1
ATOM 1406 C CA . ILE A 1 183 ? -0.899 -4.966 6.851 1.00 96.94 183 ILE A CA 1
ATOM 1407 C C . ILE A 1 183 ? 0.467 -4.970 6.168 1.00 96.94 183 ILE A C 1
ATOM 1409 O O . ILE A 1 183 ? 1.045 -3.927 5.873 1.00 96.94 183 ILE A O 1
ATOM 1413 N N . ASP A 1 184 ? 0.986 -6.160 5.883 1.00 96.06 184 ASP A N 1
ATOM 1414 C CA . ASP A 1 184 ? 2.211 -6.331 5.109 1.00 96.06 184 ASP A CA 1
ATOM 1415 C C . ASP A 1 184 ? 1.892 -6.382 3.608 1.00 96.06 184 ASP A C 1
ATOM 1417 O O . ASP A 1 184 ? 1.520 -7.426 3.067 1.00 96.06 184 ASP A O 1
ATOM 1421 N N . LEU A 1 185 ? 2.054 -5.249 2.921 1.00 95.94 185 LEU A N 1
ATOM 1422 C CA . LEU A 1 185 ? 1.791 -5.112 1.485 1.00 95.94 185 LEU A CA 1
ATOM 1423 C C . LEU A 1 185 ? 2.664 -6.038 0.638 1.00 95.94 185 LEU A C 1
ATOM 1425 O O . LEU A 1 185 ? 2.279 -6.423 -0.466 1.00 95.94 185 LEU A O 1
ATOM 1429 N N . ASN A 1 186 ? 3.835 -6.428 1.146 1.00 95.25 186 ASN A N 1
ATOM 1430 C CA . ASN A 1 186 ? 4.744 -7.300 0.416 1.00 95.25 186 ASN A CA 1
ATOM 1431 C C . ASN A 1 186 ? 4.191 -8.723 0.272 1.00 95.25 186 ASN A C 1
ATOM 1433 O O . ASN A 1 186 ? 4.667 -9.482 -0.567 1.00 95.25 186 ASN A O 1
ATOM 1437 N N . LEU A 1 187 ? 3.175 -9.101 1.049 1.00 95.12 187 LEU A N 1
ATOM 1438 C CA . LEU A 1 187 ? 2.491 -10.376 0.855 1.00 95.12 187 LEU A CA 1
ATOM 1439 C C . LEU A 1 187 ? 1.547 -10.356 -0.348 1.00 95.12 187 LEU A C 1
ATOM 1441 O O . LEU A 1 187 ? 1.286 -11.409 -0.926 1.00 95.12 187 LEU A O 1
ATOM 1445 N N . TYR A 1 188 ? 1.093 -9.179 -0.768 1.00 95.88 188 TYR A N 1
ATOM 1446 C CA . TYR A 1 188 ? -0.028 -9.066 -1.691 1.00 95.88 188 TYR A CA 1
ATOM 1447 C C . TYR A 1 188 ? 0.249 -8.281 -2.975 1.00 95.88 188 TYR A C 1
ATOM 1449 O O . TYR A 1 188 ? -0.482 -8.408 -3.956 1.00 95.88 188 TYR A O 1
ATOM 1457 N N . ILE A 1 189 ? 1.312 -7.484 -2.995 1.00 96.25 189 ILE A N 1
ATOM 1458 C CA . ILE A 1 189 ? 1.718 -6.708 -4.166 1.00 96.25 189 ILE A CA 1
ATOM 1459 C C . ILE A 1 189 ? 2.989 -7.316 -4.736 1.00 96.25 189 ILE A C 1
ATOM 1461 O O . ILE A 1 189 ? 3.957 -7.545 -4.007 1.00 96.25 189 ILE A O 1
ATOM 1465 N N . ARG A 1 190 ? 3.002 -7.545 -6.049 1.00 95.88 190 ARG A N 1
ATOM 1466 C CA . ARG A 1 190 ? 4.175 -8.023 -6.785 1.00 95.88 190 ARG A CA 1
ATOM 1467 C C . ARG A 1 190 ? 4.617 -7.055 -7.857 1.00 95.88 190 ARG A C 1
ATOM 1469 O O . ARG A 1 190 ? 3.807 -6.314 -8.397 1.00 95.88 190 ARG A O 1
ATOM 1476 N N . ASN A 1 191 ? 5.889 -7.129 -8.214 1.00 95.75 191 ASN A N 1
ATOM 1477 C CA . ASN A 1 191 ? 6.388 -6.531 -9.442 1.00 95.75 191 ASN A CA 1
ATOM 1478 C C . ASN A 1 191 ? 6.298 -7.552 -10.585 1.00 95.75 191 ASN A C 1
ATOM 1480 O O . ASN A 1 191 ? 6.891 -8.629 -10.504 1.00 95.75 191 ASN A O 1
ATOM 1484 N N . ILE A 1 192 ? 5.589 -7.210 -11.656 1.00 95.19 192 ILE A N 1
ATOM 1485 C CA . ILE A 1 192 ? 5.592 -7.946 -12.918 1.00 95.19 192 ILE A CA 1
ATOM 1486 C C . ILE A 1 192 ? 6.141 -7.012 -13.988 1.00 95.19 192 ILE A C 1
ATOM 1488 O O . ILE A 1 192 ? 5.471 -6.072 -14.403 1.00 95.19 192 ILE A O 1
ATOM 1492 N N . ASN A 1 193 ? 7.351 -7.295 -14.464 1.00 95.19 193 ASN A N 1
ATOM 1493 C CA . ASN A 1 193 ? 7.971 -6.584 -15.583 1.00 95.19 193 ASN A CA 1
ATOM 1494 C C . ASN A 1 193 ? 8.059 -5.052 -15.417 1.00 95.19 193 ASN A C 1
ATOM 1496 O O . ASN A 1 193 ? 7.966 -4.320 -16.400 1.00 95.19 193 ASN A O 1
ATOM 1500 N N . GLY A 1 194 ? 8.276 -4.568 -14.194 1.00 95.94 194 GLY A N 1
ATOM 1501 C CA . GLY A 1 194 ? 8.351 -3.139 -13.878 1.00 95.94 194 GLY A CA 1
ATOM 1502 C C . GLY A 1 194 ? 7.012 -2.529 -13.461 1.00 95.94 194 GLY A C 1
ATOM 1503 O O . GLY A 1 194 ? 6.957 -1.327 -13.214 1.00 95.94 194 GLY A O 1
ATOM 1504 N N . SER A 1 195 ? 5.947 -3.328 -13.362 1.00 96.25 195 SER A N 1
ATOM 1505 C CA . SER A 1 195 ? 4.619 -2.895 -12.923 1.00 96.25 195 SER A CA 1
ATOM 1506 C C . SER A 1 195 ? 4.226 -3.548 -11.601 1.00 96.25 195 SER A C 1
ATOM 1508 O O . SER A 1 195 ? 4.253 -4.769 -11.461 1.00 96.25 195 SER A O 1
ATOM 1510 N N . LEU A 1 196 ? 3.812 -2.733 -10.636 1.00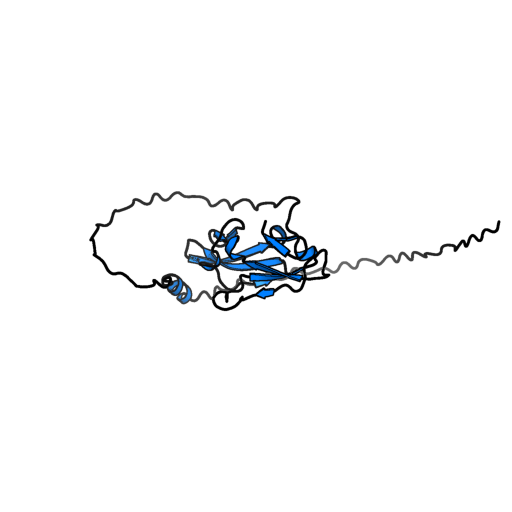 96.56 196 LEU A N 1
ATOM 1511 C CA . LEU A 1 196 ? 3.144 -3.184 -9.422 1.00 96.56 196 LEU A CA 1
ATOM 1512 C C . LEU A 1 196 ? 1.780 -3.778 -9.789 1.00 96.56 196 LEU A C 1
ATOM 1514 O O . LEU A 1 196 ? 0.972 -3.143 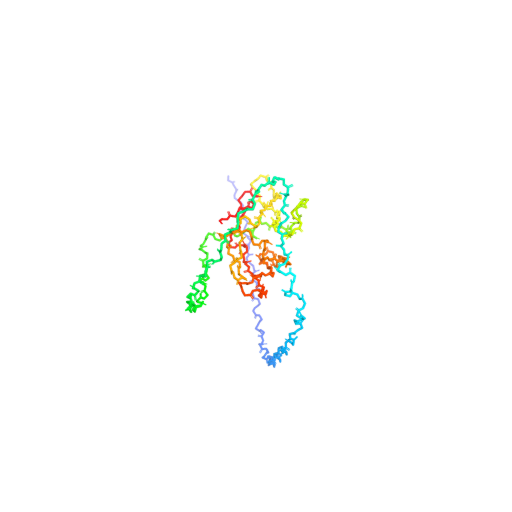-10.461 1.00 96.56 196 LEU A O 1
ATOM 1518 N N . VAL A 1 197 ? 1.524 -4.995 -9.326 1.00 96.06 197 VAL A N 1
ATOM 1519 C CA . VAL A 1 197 ? 0.266 -5.714 -9.524 1.00 96.06 197 VAL A CA 1
ATOM 1520 C C . VAL A 1 197 ? -0.211 -6.225 -8.172 1.00 96.06 197 VAL A C 1
ATOM 1522 O O . VAL A 1 197 ? 0.505 -6.966 -7.496 1.00 96.06 197 VAL A O 1
ATOM 1525 N N . MET A 1 198 ? -1.425 -5.826 -7.794 1.00 94.62 198 MET A N 1
ATOM 1526 C CA . MET A 1 198 ? -2.137 -6.365 -6.634 1.00 94.62 198 MET A CA 1
ATOM 1527 C C . MET A 1 198 ? -2.670 -7.757 -6.984 1.00 94.62 198 MET A C 1
ATOM 1529 O O . MET A 1 198 ? -3.300 -7.923 -8.034 1.00 94.62 198 MET A O 1
ATOM 1533 N N . MET A 1 199 ? -2.381 -8.751 -6.145 1.00 90.88 199 MET A N 1
ATOM 1534 C CA . MET A 1 199 ? -2.878 -10.123 -6.306 1.00 90.88 199 MET A CA 1
ATOM 1535 C C . MET A 1 199 ? -4.225 -10.316 -5.622 1.00 90.88 199 MET A C 1
ATOM 1537 O O . MET A 1 199 ? -4.487 -9.605 -4.624 1.00 90.88 199 MET A O 1
#

Sequence (199 aa):
MTALKATVHALALALATTIPSATLGFAAPKGPEPIESLLRPEAAAAAREYHPGHDNRGAREATTSRPVIAHHTIVDMATASPPIQTVGPLAGGYTLTCTMYDMWNGVEEDQDGHLLRCYCVGPYNPYTWSTVHLNERLGNDNGRFVWYSKDYRGSCDKTILWKQRYYMANCLMLNGQVTLAEIDLNLYIRNINGSLVMM